Protein AF-A0A917VK49-F1 (afdb_monomer)

Solvent-accessible surface area (backbone atoms only — not comparable to full-atom values): 10995 Å² total; per-residue (Å²): 130,88,65,62,33,38,38,33,37,27,42,69,20,17,52,25,23,80,46,88,74,50,91,69,45,41,81,44,81,40,73,60,96,86,42,82,44,80,44,38,41,41,43,66,53,27,60,52,50,54,48,49,22,64,78,49,57,30,44,64,30,38,56,30,96,56,36,72,52,34,47,75,55,47,22,66,64,23,70,41,70,82,54,58,60,47,68,72,88,64,71,89,66,67,88,75,72,32,52,64,62,52,56,45,49,38,64,68,43,66,45,31,33,35,36,38,41,32,48,78,70,51,73,40,35,55,52,52,46,71,71,35,90,42,40,36,63,72,44,82,42,75,24,58,30,63,68,18,71,46,72,68,58,54,48,53,50,46,54,58,48,41,57,51,52,56,63,72,66,55,77,83,74,80,75,81,79,79,85,76,82,88,79,84,90,81,83,88,87,134

Mean predicted aligned error: 8.17 Å

Secondary structure (DSSP, 8-state):
--PPPEEEE-TBTTTB-SS--STT-EEEEEEETTEEEEEEE-THHHHHHHHHHHHHTPEEEE-STTTTHIIIIIHHHHTPPP--B----S----SSS--HHHHHHHHHSTT--EEEEESS--HHHHHHHHH-TT--SEEEEE--TTT-S-HHHHHHHHHHHHHHHHHHHS--PPP---------------

Foldseek 3Di:
DQDAAEEEDEFFLAQFFPDCPDPQWDWDWAADPNDIDIGTGRLVVLVLVVVLCVLLVYFYEYLYPCFQVCQVGPQVSNVHHRGHGLDQPDQPDDDQPFDSSLVSVLVVCQQHEYEYEDQPGDPSSVVCLVPRPRHHHYHYDHHRSNNHHDPVSSVVSSVVSVVVVVVVPDDPDPDPDDDDDDDDDDDDDD

Sequence (190 aa):
MTERPLVLLDVDGVLNPARRATPRLRRYECVLSGQAYTVLLNALHGAKLTELARDTGAELAWATTWEHHANEHIAPRLGLPDLPVIEVNGDPGSRAGEHFKTRHVAEYVTGRPFVWFDDSLGPCDWQYLKDHPAVGDFLLVEVDPRTGLTDAHLARARDWLSGRRDAGLRPLLPGSGALTAEAGPGPLPS

Radius of gyration: 22.9 Å; Cα contacts (8 Å, |Δi|>4): 309; chains: 1; bounding box: 45×38×95 Å

Nearest PDB structures (foldseek):
  6ylh-assembly1_b  TM=2.927E-01  e=6.817E-03  Saccharomyces cerevisiae
  3puf-assembly6_P  TM=2.929E-01  e=6.191E+00  Homo sapiens

Structure (mmCIF, N/CA/C/O backbone):
data_AF-A0A917VK49-F1
#
_entry.id   AF-A0A917VK49-F1
#
loop_
_atom_site.group_PDB
_atom_site.id
_atom_site.type_symbol
_atom_site.label_atom_id
_atom_site.label_alt_id
_atom_site.label_comp_id
_atom_site.label_asym_id
_atom_site.label_entity_id
_atom_site.label_seq_id
_atom_site.pdbx_PDB_ins_code
_atom_site.Cartn_x
_atom_site.Cartn_y
_atom_site.Cartn_z
_atom_site.occupancy
_atom_site.B_iso_or_equiv
_atom_site.auth_seq_id
_atom_site.auth_comp_id
_atom_site.auth_asym_id
_atom_site.auth_atom_id
_atom_site.pdbx_PDB_model_num
ATOM 1 N N . MET A 1 1 ? -21.492 7.357 10.773 1.00 43.59 1 MET A N 1
ATOM 2 C CA . MET A 1 1 ? -21.153 6.181 9.947 1.00 43.59 1 MET A CA 1
ATOM 3 C C . MET A 1 1 ? -19.677 5.925 10.168 1.00 43.59 1 MET A C 1
ATOM 5 O O . MET A 1 1 ? -18.908 6.845 9.949 1.00 43.59 1 MET A O 1
ATOM 9 N N . THR A 1 2 ? -19.279 4.775 10.706 1.00 55.38 2 THR A N 1
ATOM 10 C CA . THR A 1 2 ? -17.850 4.441 10.809 1.00 55.38 2 THR A CA 1
ATOM 11 C C . THR A 1 2 ? -17.350 4.145 9.402 1.00 55.38 2 THR A C 1
ATOM 13 O O . THR A 1 2 ? -17.822 3.193 8.778 1.00 55.38 2 THR A O 1
ATOM 16 N N . GLU A 1 3 ? -16.484 5.000 8.871 1.00 81.00 3 GLU A N 1
ATOM 17 C CA . GLU A 1 3 ? -15.944 4.839 7.524 1.00 81.00 3 GLU A CA 1
ATOM 18 C C . GLU A 1 3 ? -15.139 3.536 7.396 1.00 81.00 3 GLU A C 1
ATOM 20 O O . GLU A 1 3 ? -14.512 3.076 8.355 1.00 81.00 3 GLU A O 1
ATOM 25 N N . ARG A 1 4 ? -15.208 2.900 6.217 1.00 91.75 4 ARG A N 1
ATOM 26 C CA . ARG A 1 4 ? -14.567 1.600 5.960 1.00 91.75 4 ARG A CA 1
ATOM 27 C C . ARG A 1 4 ? -13.049 1.712 6.152 1.00 91.75 4 ARG A C 1
ATOM 29 O O . ARG A 1 4 ? -12.473 2.705 5.700 1.00 91.75 4 ARG A O 1
ATOM 36 N N . PRO A 1 5 ? -12.383 0.722 6.772 1.00 96.44 5 PRO A N 1
ATOM 37 C CA . PRO A 1 5 ? -10.934 0.760 6.911 1.00 96.44 5 PRO A CA 1
ATOM 38 C C . PRO A 1 5 ? -10.241 0.715 5.543 1.00 96.44 5 PRO A C 1
ATOM 40 O O . PRO A 1 5 ? -10.842 0.323 4.543 1.00 96.44 5 PRO A O 1
ATOM 43 N N . LEU A 1 6 ? -8.978 1.118 5.501 1.00 98.12 6 LEU A N 1
ATOM 44 C CA . LEU A 1 6 ? -8.168 1.173 4.287 1.00 98.12 6 LEU A CA 1
ATOM 45 C C . LEU A 1 6 ? -7.070 0.106 4.291 1.00 98.12 6 LEU A C 1
ATOM 47 O O . LEU A 1 6 ? -6.505 -0.237 5.329 1.00 98.12 6 LEU A O 1
ATOM 51 N N . VAL A 1 7 ? -6.735 -0.377 3.103 1.00 98.75 7 VAL A N 1
ATOM 52 C CA . VAL A 1 7 ? -5.510 -1.122 2.819 1.00 98.75 7 VAL A CA 1
ATOM 53 C C . VAL A 1 7 ? -4.742 -0.338 1.764 1.00 98.75 7 VAL A C 1
ATOM 55 O O . VAL A 1 7 ? -5.150 -0.264 0.605 1.00 98.75 7 VAL A O 1
ATOM 58 N N . LEU A 1 8 ? -3.644 0.266 2.196 1.00 98.81 8 LEU A N 1
ATOM 59 C CA . LEU A 1 8 ? -2.788 1.129 1.400 1.00 98.81 8 LEU A CA 1
ATOM 60 C C . LEU A 1 8 ? -1.651 0.310 0.789 1.00 98.81 8 LEU A C 1
ATOM 62 O O . LEU A 1 8 ? -0.996 -0.476 1.483 1.00 98.81 8 LEU A O 1
ATOM 66 N N . LEU A 1 9 ? -1.444 0.484 -0.513 1.00 98.88 9 LEU A N 1
ATOM 67 C CA . LEU A 1 9 ? -0.554 -0.349 -1.313 1.00 98.88 9 LEU A CA 1
ATOM 68 C C . LEU A 1 9 ? 0.563 0.476 -1.936 1.00 98.88 9 LEU A C 1
ATOM 70 O O . LEU A 1 9 ? 0.294 1.322 -2.793 1.00 98.88 9 LEU A O 1
ATOM 74 N N . ASP A 1 10 ? 1.805 0.169 -1.573 1.00 98.56 10 ASP A N 1
ATOM 75 C CA . ASP A 1 10 ? 2.939 0.535 -2.411 1.00 98.56 10 ASP A CA 1
ATOM 76 C C . ASP A 1 10 ? 3.180 -0.484 -3.539 1.00 98.56 10 ASP A C 1
ATOM 78 O O . ASP A 1 10 ? 2.718 -1.632 -3.495 1.00 98.56 10 ASP A O 1
ATOM 82 N N . VAL A 1 11 ? 3.904 -0.056 -4.572 1.00 98.44 11 VAL A N 1
ATOM 83 C CA . VAL A 1 11 ? 4.289 -0.882 -5.717 1.00 98.44 11 VAL A CA 1
ATOM 84 C C . VAL A 1 11 ? 5.721 -1.365 -5.561 1.00 98.44 11 VAL A C 1
ATOM 86 O O . VAL A 1 11 ? 5.926 -2.572 -5.439 1.00 98.44 11 VAL A O 1
ATOM 89 N N . ASP A 1 12 ? 6.701 -0.466 -5.574 1.00 97.69 12 ASP A N 1
ATOM 90 C CA . ASP A 1 12 ? 8.114 -0.842 -5.529 1.00 97.69 12 ASP A CA 1
ATOM 91 C C . ASP A 1 12 ? 8.485 -1.414 -4.158 1.00 97.69 12 ASP A C 1
ATOM 93 O O . ASP A 1 12 ? 7.961 -1.003 -3.132 1.00 97.69 12 ASP A O 1
ATOM 97 N N . GLY A 1 13 ? 9.274 -2.489 -4.148 1.00 97.50 13 GLY A N 1
ATOM 98 C CA . GLY A 1 13 ? 9.594 -3.236 -2.929 1.00 97.50 13 GLY A CA 1
ATOM 99 C C . GLY A 1 13 ? 8.444 -4.093 -2.379 1.00 97.50 13 GLY A C 1
ATOM 100 O O . GLY A 1 13 ? 8.699 -5.138 -1.785 1.00 97.50 13 GLY A O 1
ATOM 101 N N . VAL A 1 14 ? 7.182 -3.752 -2.658 1.00 98.44 14 VAL A N 1
ATOM 102 C CA . VAL A 1 14 ? 6.000 -4.481 -2.166 1.00 98.44 14 VAL A CA 1
ATOM 103 C C . VAL A 1 14 ? 5.414 -5.418 -3.221 1.00 98.44 14 VAL A C 1
ATOM 105 O O . VAL A 1 14 ? 5.569 -6.640 -3.142 1.00 98.44 14 VAL A O 1
ATOM 108 N N . LEU A 1 15 ? 4.710 -4.879 -4.218 1.00 98.31 15 LEU A N 1
ATOM 109 C CA . LEU A 1 15 ? 4.114 -5.666 -5.304 1.00 98.31 15 LEU A CA 1
ATOM 110 C C . LEU A 1 15 ? 5.137 -5.992 -6.396 1.00 98.31 15 LEU A C 1
ATOM 112 O O . LEU A 1 15 ? 5.031 -7.046 -7.029 1.00 98.31 15 LEU A O 1
ATOM 116 N N . ASN A 1 16 ? 6.116 -5.103 -6.565 1.00 98.25 16 ASN A N 1
ATOM 117 C CA . ASN A 1 16 ? 7.268 -5.175 -7.448 1.00 98.25 16 ASN A CA 1
ATOM 118 C C . ASN A 1 16 ? 8.560 -5.337 -6.618 1.00 98.25 16 ASN A C 1
ATOM 120 O O . ASN A 1 16 ? 9.255 -4.352 -6.361 1.00 98.25 16 ASN A O 1
ATOM 124 N N . PRO A 1 17 ? 8.906 -6.556 -6.161 1.00 97.19 17 PRO A N 1
ATOM 125 C CA . PRO A 1 17 ? 10.148 -6.774 -5.427 1.00 97.19 17 PRO A CA 1
ATOM 126 C C . PRO A 1 17 ? 11.376 -6.483 -6.300 1.00 97.19 17 PRO A C 1
ATOM 128 O O . PRO A 1 17 ? 11.391 -6.757 -7.503 1.00 97.19 17 PRO A O 1
ATOM 131 N N . ALA A 1 18 ? 12.463 -6.043 -5.663 1.00 92.62 18 ALA A N 1
ATOM 132 C CA . ALA A 1 18 ? 13.718 -5.636 -6.301 1.00 92.62 18 ALA A CA 1
ATOM 133 C C . ALA A 1 18 ? 14.391 -6.748 -7.125 1.00 92.62 18 ALA A C 1
ATOM 135 O O . ALA A 1 18 ? 15.248 -6.492 -7.972 1.00 92.62 18 ALA A O 1
ATOM 136 N N . ARG A 1 19 ? 14.032 -8.012 -6.877 1.00 89.81 19 ARG A N 1
ATOM 137 C CA . ARG A 1 19 ? 14.478 -9.142 -7.690 1.00 89.81 19 ARG A CA 1
ATOM 138 C C . ARG A 1 19 ? 13.410 -10.215 -7.803 1.00 89.81 19 ARG A C 1
ATOM 140 O O . ARG A 1 19 ? 12.516 -10.356 -6.974 1.00 89.81 19 ARG A O 1
ATOM 147 N N . ARG A 1 20 ? 13.579 -11.066 -8.810 1.00 88.69 20 ARG A N 1
ATOM 148 C CA . ARG A 1 20 ? 12.764 -12.267 -8.983 1.00 88.69 20 ARG A CA 1
ATOM 149 C C . ARG A 1 20 ? 13.097 -13.282 -7.889 1.00 88.69 20 ARG A C 1
ATOM 151 O O . ARG A 1 20 ? 14.026 -14.067 -8.036 1.00 88.69 20 ARG A O 1
ATOM 158 N N . ALA A 1 21 ? 12.314 -13.278 -6.817 1.00 81.38 21 ALA A N 1
ATOM 159 C CA . ALA A 1 21 ? 12.429 -14.254 -5.735 1.00 81.38 21 ALA A CA 1
ATOM 160 C C . ALA A 1 21 ? 11.720 -15.584 -6.046 1.00 81.38 21 ALA A C 1
ATOM 162 O O . ALA A 1 21 ? 12.058 -16.616 -5.474 1.00 81.38 21 ALA A O 1
ATOM 163 N N . THR A 1 22 ? 10.736 -15.581 -6.955 1.00 87.31 22 THR A N 1
ATOM 164 C CA . THR A 1 22 ? 9.944 -16.775 -7.281 1.00 87.31 22 THR A CA 1
ATOM 165 C C . THR A 1 22 ? 9.643 -16.891 -8.779 1.00 87.31 22 THR A C 1
ATOM 167 O O . THR A 1 22 ? 9.581 -15.877 -9.487 1.00 87.31 22 THR A O 1
ATOM 170 N N . PRO A 1 23 ? 9.352 -18.107 -9.279 1.00 89.06 23 PRO A N 1
ATOM 171 C CA . PRO A 1 23 ? 8.849 -18.300 -10.634 1.00 89.06 23 PRO A CA 1
ATOM 172 C C . PRO A 1 23 ? 7.446 -17.736 -10.858 1.00 89.06 23 PRO A C 1
ATOM 174 O O . PRO A 1 23 ? 7.010 -17.729 -11.999 1.00 89.06 23 PRO A O 1
ATOM 177 N N . ARG A 1 24 ? 6.709 -17.308 -9.821 1.00 92.44 24 ARG A N 1
ATOM 178 C CA . ARG A 1 24 ? 5.348 -16.752 -9.964 1.00 92.44 24 ARG A CA 1
ATOM 179 C C . ARG A 1 24 ? 5.356 -15.295 -10.408 1.00 92.44 24 ARG A C 1
ATOM 181 O O . ARG A 1 24 ? 4.423 -14.861 -11.071 1.00 92.44 24 ARG A O 1
ATOM 188 N N . LEU A 1 25 ? 6.433 -14.572 -10.108 1.00 94.19 25 LEU A N 1
ATOM 189 C CA . LEU A 1 25 ? 6.639 -13.222 -10.618 1.00 94.19 25 LEU A CA 1
ATOM 190 C C . LEU A 1 25 ? 6.730 -13.271 -12.150 1.00 94.19 25 LEU A C 1
ATOM 192 O O . LEU A 1 25 ? 7.340 -14.169 -12.734 1.00 94.19 25 LEU A O 1
ATOM 196 N N . ARG A 1 26 ? 6.110 -12.329 -12.842 1.00 96.38 26 ARG A N 1
ATOM 197 C CA . ARG A 1 26 ? 6.181 -12.160 -14.297 1.00 96.38 26 ARG A CA 1
ATOM 198 C C . ARG A 1 26 ? 6.717 -10.770 -14.582 1.00 96.38 26 ARG A C 1
ATOM 200 O O . ARG A 1 26 ? 6.463 -9.846 -13.821 1.00 96.38 26 ARG A O 1
ATOM 207 N N . ARG A 1 27 ? 7.531 -10.669 -15.631 1.00 96.69 27 ARG A N 1
ATOM 208 C CA . ARG A 1 27 ? 8.108 -9.397 -16.048 1.00 96.69 27 ARG A CA 1
ATOM 209 C C . ARG A 1 27 ? 7.097 -8.682 -16.931 1.00 96.69 27 ARG A C 1
ATOM 211 O O . ARG A 1 27 ? 6.561 -9.318 -17.834 1.00 96.69 27 ARG A O 1
ATOM 218 N N . TYR A 1 28 ? 6.890 -7.398 -16.689 1.00 96.25 28 TYR A N 1
ATOM 219 C CA . TYR A 1 28 ? 6.074 -6.549 -17.539 1.00 96.25 28 TYR A CA 1
ATOM 220 C C . TYR A 1 28 ? 6.782 -5.234 -17.808 1.00 96.25 28 TYR A C 1
ATOM 222 O O . TYR A 1 28 ? 7.467 -4.708 -16.933 1.00 96.25 28 TYR A O 1
ATOM 230 N N . GLU A 1 29 ? 6.576 -4.714 -19.010 1.00 95.88 29 GLU A N 1
ATOM 231 C CA . GLU A 1 29 ? 7.014 -3.378 -19.387 1.00 95.88 29 GLU A CA 1
ATOM 232 C C . GLU A 1 29 ? 5.885 -2.375 -19.136 1.00 95.88 29 GLU A C 1
ATOM 234 O O . GLU A 1 29 ? 4.695 -2.670 -19.336 1.00 95.88 29 GLU A O 1
ATOM 239 N N . CYS A 1 30 ? 6.278 -1.205 -18.653 1.00 94.00 30 CYS A N 1
ATOM 240 C CA . CYS A 1 30 ? 5.433 -0.059 -18.353 1.00 94.00 30 CYS A CA 1
ATOM 241 C C . CYS A 1 30 ? 6.082 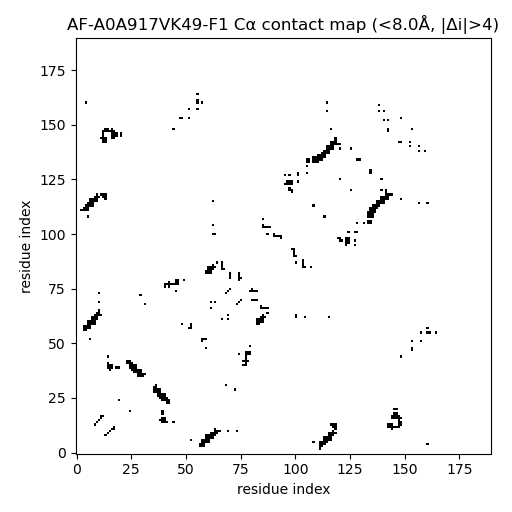1.170 -18.992 1.00 94.00 30 CYS A C 1
ATOM 243 O O . CYS A 1 30 ? 7.308 1.238 -19.057 1.00 94.00 30 CYS A O 1
ATOM 245 N N . VAL A 1 31 ? 5.291 2.125 -19.476 1.00 92.25 31 VAL A N 1
ATOM 246 C CA . VAL A 1 31 ? 5.822 3.333 -20.119 1.00 92.25 31 VAL A CA 1
ATOM 247 C C . VAL A 1 31 ? 5.250 4.541 -19.403 1.00 92.25 31 VAL A C 1
ATOM 249 O O . VAL A 1 31 ? 4.084 4.863 -19.587 1.00 92.25 31 VAL A O 1
ATOM 252 N N . LEU A 1 32 ? 6.077 5.201 -18.597 1.00 89.38 32 LEU A N 1
ATOM 253 C CA . LEU A 1 32 ? 5.685 6.367 -17.811 1.00 89.38 32 LEU A CA 1
ATOM 254 C C . LEU A 1 32 ? 6.372 7.582 -18.419 1.00 89.38 32 LEU A C 1
ATOM 256 O O . LEU A 1 32 ? 7.598 7.612 -18.524 1.00 89.38 32 LEU A O 1
ATOM 260 N N . SER A 1 33 ? 5.590 8.565 -18.864 1.00 86.56 33 SER A N 1
ATOM 261 C CA . SER A 1 33 ? 6.109 9.802 -19.471 1.00 86.56 33 SER A CA 1
ATOM 262 C C . SER A 1 33 ? 7.148 9.559 -20.583 1.00 86.56 33 SER A C 1
ATOM 264 O O . SER A 1 33 ? 8.136 10.279 -20.705 1.00 86.56 33 SER A O 1
ATOM 266 N N . GLY A 1 34 ? 6.940 8.509 -21.389 1.00 88.44 34 GLY A N 1
ATOM 267 C CA . GLY A 1 34 ? 7.828 8.119 -22.492 1.00 88.44 34 GLY A CA 1
ATOM 268 C C . GLY A 1 34 ? 9.061 7.300 -22.091 1.00 88.44 34 GLY A C 1
ATOM 269 O O . GLY A 1 34 ? 9.805 6.876 -22.972 1.00 88.44 34 GLY A O 1
ATOM 270 N N . GLN A 1 35 ? 9.267 7.034 -20.800 1.00 90.31 35 GLN A N 1
ATOM 271 C CA . GLN A 1 35 ? 10.355 6.198 -20.300 1.00 90.31 35 GLN A CA 1
ATOM 272 C C . GLN A 1 35 ? 9.870 4.772 -20.019 1.00 90.31 35 GLN A C 1
ATOM 274 O O . GLN A 1 35 ? 8.810 4.572 -19.425 1.00 90.31 35 GLN A O 1
ATOM 279 N N . ALA A 1 36 ? 10.658 3.777 -20.429 1.00 93.19 36 ALA A N 1
ATOM 280 C CA . ALA A 1 36 ? 10.345 2.370 -20.207 1.00 93.19 36 ALA A CA 1
ATOM 281 C C . ALA A 1 36 ? 10.816 1.902 -18.821 1.00 93.19 36 ALA A C 1
ATOM 283 O O . ALA A 1 36 ? 11.982 2.047 -18.456 1.00 93.19 36 ALA A O 1
ATOM 284 N N . TYR A 1 37 ? 9.910 1.271 -18.082 1.00 94.56 37 TYR A N 1
ATOM 285 C CA . TYR A 1 37 ? 10.140 0.654 -16.781 1.00 94.56 37 TYR A CA 1
ATOM 286 C C . TYR A 1 37 ? 9.817 -0.832 -16.849 1.00 94.56 37 TYR A C 1
ATOM 288 O O . TYR A 1 37 ? 8.941 -1.270 -17.594 1.00 94.56 37 TYR A O 1
ATOM 296 N N . THR A 1 38 ? 10.525 -1.623 -16.049 1.00 95.94 38 THR A N 1
ATOM 297 C CA . THR A 1 38 ? 10.276 -3.058 -15.924 1.00 95.94 38 THR A CA 1
ATOM 298 C C . THR A 1 38 ? 9.843 -3.386 -14.507 1.00 95.94 38 THR A C 1
ATOM 300 O O . THR A 1 38 ? 10.592 -3.139 -13.566 1.00 95.94 38 THR A O 1
ATOM 303 N N . VAL A 1 39 ? 8.683 -4.027 -14.372 1.00 97.44 39 VAL A N 1
ATOM 304 C CA . VAL A 1 39 ? 8.159 -4.512 -13.088 1.00 97.44 39 VAL A CA 1
ATOM 305 C C . VAL A 1 39 ? 8.078 -6.034 -13.053 1.00 97.44 39 VAL A C 1
ATOM 307 O O . VAL A 1 39 ? 7.925 -6.707 -14.077 1.00 97.44 39 VAL A O 1
ATOM 310 N N . LEU A 1 40 ? 8.179 -6.591 -11.852 1.00 97.88 40 LEU A N 1
ATOM 311 C CA . LEU A 1 40 ? 8.017 -8.000 -11.534 1.00 97.88 40 LEU A CA 1
ATOM 312 C C . LEU A 1 40 ? 6.751 -8.171 -10.698 1.00 97.88 40 LEU A C 1
ATOM 314 O O . LEU A 1 40 ? 6.771 -7.920 -9.505 1.00 97.88 40 LEU A O 1
ATOM 318 N N . LEU A 1 41 ? 5.660 -8.647 -11.294 1.00 98.19 41 LEU A N 1
ATOM 319 C CA . LEU A 1 41 ? 4.378 -8.765 -10.592 1.00 98.19 41 LEU A CA 1
ATOM 320 C C . LEU A 1 41 ? 3.928 -10.217 -10.471 1.00 98.19 41 LEU A C 1
ATOM 322 O O . LEU A 1 41 ? 4.126 -11.029 -11.378 1.00 98.19 41 LEU A O 1
ATOM 326 N N . ASN A 1 42 ? 3.290 -10.545 -9.353 1.00 97.19 42 ASN A N 1
ATOM 327 C CA . ASN A 1 42 ? 2.630 -11.826 -9.130 1.00 97.19 42 ASN A CA 1
ATOM 328 C C . ASN A 1 42 ? 1.115 -11.627 -9.234 1.00 97.19 42 ASN A C 1
ATOM 330 O O . ASN A 1 42 ? 0.511 -11.079 -8.317 1.00 97.19 42 ASN A O 1
ATOM 334 N N . ALA A 1 43 ? 0.492 -12.109 -10.313 1.00 95.56 43 ALA A N 1
ATOM 335 C CA . ALA A 1 43 ? -0.945 -11.930 -10.553 1.00 95.56 43 ALA A CA 1
ATOM 336 C C . ALA A 1 43 ? -1.831 -12.478 -9.415 1.00 95.56 43 ALA A C 1
ATOM 338 O O . ALA A 1 43 ? -2.932 -11.986 -9.192 1.00 95.56 43 ALA A O 1
ATOM 339 N N . LEU A 1 44 ? -1.338 -13.447 -8.630 1.00 96.88 44 LEU A N 1
ATOM 340 C CA . LEU A 1 44 ? -2.067 -13.959 -7.466 1.00 96.88 44 LEU A CA 1
ATOM 341 C C . LEU A 1 44 ? -2.222 -12.925 -6.342 1.00 96.88 44 LEU A C 1
ATOM 343 O O . LEU A 1 44 ? -3.085 -13.106 -5.488 1.00 96.88 44 LEU A O 1
ATOM 347 N N . HIS A 1 45 ? -1.401 -11.870 -6.307 1.00 98.31 45 HIS A N 1
ATOM 348 C CA . HIS A 1 45 ? -1.540 -10.817 -5.300 1.00 98.31 45 HIS A CA 1
ATOM 349 C C . HIS A 1 45 ? -2.853 -10.055 -5.459 1.00 98.31 45 HIS A C 1
ATOM 351 O O . HIS A 1 45 ? -3.467 -9.751 -4.445 1.00 98.31 45 HIS A O 1
ATOM 357 N N . GLY A 1 46 ? -3.337 -9.819 -6.685 1.00 98.38 46 GLY A N 1
ATOM 358 C CA . GLY A 1 46 ? -4.609 -9.118 -6.873 1.00 98.38 46 GLY A CA 1
ATOM 359 C C . GLY A 1 46 ? -5.782 -9.879 -6.259 1.00 98.38 46 GLY A C 1
ATOM 360 O O . GLY A 1 46 ? -6.479 -9.335 -5.410 1.00 98.38 46 GLY A O 1
ATOM 361 N N . ALA A 1 47 ? -5.919 -11.175 -6.567 1.00 98.44 47 ALA A N 1
ATOM 362 C CA . ALA A 1 47 ? -6.961 -12.019 -5.974 1.00 98.44 47 ALA A CA 1
ATOM 363 C C . ALA A 1 47 ? -6.900 -12.042 -4.433 1.00 98.44 47 ALA A C 1
ATOM 365 O O . ALA A 1 47 ? -7.930 -11.921 -3.772 1.00 98.44 47 ALA A O 1
ATOM 366 N N . LYS A 1 48 ? -5.694 -12.138 -3.860 1.00 98.62 48 LYS A N 1
ATOM 367 C CA . LYS A 1 48 ? -5.484 -12.135 -2.404 1.00 98.62 48 LYS A CA 1
ATOM 368 C C . LYS A 1 48 ? -5.817 -10.789 -1.751 1.00 98.62 48 LYS A C 1
ATOM 370 O O . LYS A 1 48 ? -6.373 -10.765 -0.657 1.00 98.62 48 LYS A O 1
ATOM 375 N N . LEU A 1 49 ? -5.498 -9.676 -2.410 1.00 98.75 49 LEU A N 1
ATOM 376 C CA . LEU A 1 49 ? -5.833 -8.328 -1.942 1.00 98.75 49 LEU A CA 1
ATOM 377 C C . LEU A 1 49 ? -7.340 -8.068 -2.010 1.00 98.75 49 LEU A C 1
ATOM 379 O O . LEU A 1 49 ? -7.915 -7.555 -1.054 1.00 98.75 49 LEU A O 1
ATOM 383 N N . THR A 1 50 ? -7.997 -8.478 -3.098 1.00 98.62 50 THR A N 1
ATOM 384 C CA . THR A 1 50 ? -9.460 -8.417 -3.222 1.00 98.62 50 THR A CA 1
ATOM 385 C C . THR A 1 50 ? -10.145 -9.261 -2.149 1.00 98.62 50 THR A C 1
ATOM 387 O O . THR A 1 50 ? -11.127 -8.824 -1.553 1.00 98.62 50 THR A O 1
ATOM 390 N N . GLU A 1 51 ? -9.623 -10.456 -1.874 1.00 98.50 51 GLU A N 1
ATOM 391 C CA . GLU A 1 51 ? -10.113 -11.320 -0.802 1.00 98.50 51 GLU A CA 1
ATOM 392 C C . GLU A 1 51 ? -9.932 -10.675 0.581 1.00 98.50 51 GLU A C 1
ATOM 394 O O . GLU A 1 51 ? -10.889 -10.616 1.350 1.00 98.50 51 GLU A O 1
ATOM 399 N N . LEU A 1 52 ? -8.750 -10.123 0.881 1.00 98.56 52 LEU A N 1
ATOM 400 C CA . LEU A 1 52 ? -8.497 -9.377 2.117 1.00 98.56 52 LEU A CA 1
ATOM 401 C C . LEU A 1 52 ? -9.503 -8.232 2.299 1.00 98.56 52 LEU A C 1
ATOM 403 O O . LEU A 1 52 ? -10.135 -8.141 3.352 1.00 98.56 52 LEU A O 1
ATOM 407 N N . ALA A 1 53 ? -9.672 -7.386 1.280 1.00 98.06 53 ALA A N 1
ATOM 408 C CA . ALA A 1 53 ? -10.597 -6.255 1.302 1.00 98.06 53 ALA A CA 1
ATOM 409 C C . ALA A 1 53 ? -12.044 -6.704 1.550 1.00 98.06 53 ALA A C 1
ATOM 411 O O . ALA A 1 53 ? -12.708 -6.202 2.456 1.00 98.06 53 ALA A O 1
ATOM 412 N N . ARG A 1 54 ? -12.516 -7.712 0.807 1.00 97.25 54 ARG A N 1
ATOM 413 C CA . ARG A 1 54 ? -13.868 -8.264 0.954 1.00 97.25 54 ARG A CA 1
ATOM 414 C C . ARG A 1 54 ? -14.114 -8.814 2.357 1.00 97.25 54 ARG A C 1
ATOM 416 O O . ARG A 1 54 ? -15.126 -8.488 2.972 1.00 97.25 54 ARG A O 1
ATOM 423 N N . ASP A 1 55 ? -13.199 -9.632 2.866 1.00 96.38 55 ASP A N 1
ATOM 424 C CA . ASP A 1 55 ? -13.397 -10.345 4.130 1.00 96.38 55 ASP A CA 1
ATOM 425 C C . ASP A 1 55 ? -13.298 -9.408 5.345 1.00 96.38 55 ASP A C 1
ATOM 427 O O . ASP A 1 55 ? -13.884 -9.672 6.397 1.00 96.38 55 ASP A O 1
ATOM 431 N N . THR A 1 56 ? -12.594 -8.284 5.201 1.00 96.00 56 THR A N 1
ATOM 432 C CA . THR A 1 56 ? -12.418 -7.280 6.261 1.00 96.00 56 THR A CA 1
ATOM 433 C C . THR A 1 56 ? -13.279 -6.032 6.072 1.00 96.00 56 THR A C 1
ATOM 435 O O . THR A 1 56 ? -13.268 -5.142 6.920 1.00 96.00 56 THR A O 1
ATOM 438 N N . GLY A 1 57 ? -14.054 -5.953 4.987 1.00 96.19 57 GLY A N 1
ATOM 439 C CA . GLY A 1 57 ? -14.824 -4.758 4.635 1.00 96.19 57 GLY A CA 1
ATOM 440 C C . GLY A 1 57 ? -13.957 -3.522 4.371 1.00 96.19 57 GLY A C 1
ATOM 441 O O . GLY A 1 57 ? -14.478 -2.407 4.430 1.00 96.19 57 GLY A O 1
ATOM 442 N N . ALA A 1 58 ? -12.658 -3.710 4.127 1.00 97.38 58 ALA A N 1
ATOM 443 C CA . ALA A 1 58 ? -11.726 -2.638 3.826 1.00 97.38 58 ALA A CA 1
ATOM 444 C C . ALA A 1 58 ? -11.816 -2.212 2.356 1.00 97.38 58 ALA A C 1
ATOM 446 O O . ALA A 1 58 ? -12.254 -2.965 1.486 1.00 97.38 58 ALA A O 1
ATOM 447 N N . GLU A 1 59 ? -11.363 -0.999 2.077 1.00 97.88 59 GLU A N 1
ATOM 448 C CA . GLU A 1 59 ? -11.145 -0.489 0.727 1.00 97.88 59 GLU A CA 1
ATOM 449 C C . GLU A 1 59 ? -9.648 -0.511 0.403 1.00 97.88 59 GLU A C 1
ATOM 451 O O . GLU A 1 59 ? -8.824 -0.180 1.254 1.00 97.88 59 GLU A O 1
ATOM 456 N N . LEU A 1 60 ? -9.290 -0.892 -0.824 1.00 98.75 60 LEU A N 1
ATOM 457 C CA . LEU A 1 60 ? -7.912 -0.790 -1.305 1.00 98.75 60 LEU A CA 1
ATOM 4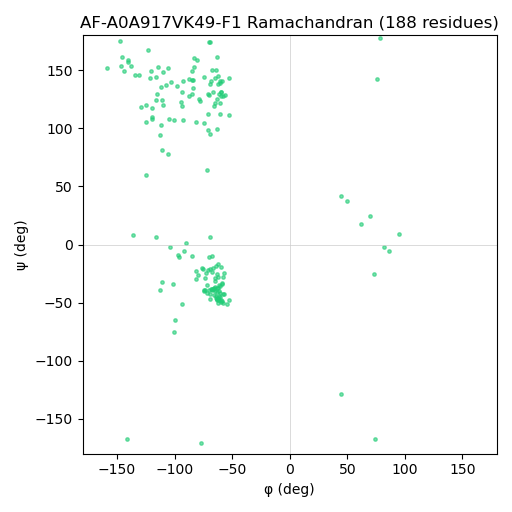58 C C . LEU A 1 60 ? -7.658 0.625 -1.844 1.00 98.75 60 LEU A C 1
ATOM 460 O O . LEU A 1 60 ? -8.530 1.176 -2.514 1.00 98.75 60 LEU A O 1
ATOM 464 N N . ALA A 1 61 ? -6.468 1.175 -1.611 1.00 98.75 61 ALA A N 1
ATOM 465 C CA . ALA A 1 61 ? -6.013 2.423 -2.223 1.00 98.75 61 ALA A CA 1
ATOM 466 C C . ALA A 1 61 ? -4.507 2.373 -2.527 1.00 98.75 61 ALA A C 1
ATOM 468 O O . ALA A 1 61 ? -3.736 1.715 -1.823 1.00 98.75 61 ALA A O 1
ATOM 469 N N . TRP A 1 62 ? -4.086 3.078 -3.573 1.00 98.75 62 TRP A N 1
ATOM 470 C CA . TRP A 1 62 ? -2.683 3.223 -3.946 1.00 98.75 62 TRP A CA 1
ATOM 471 C C . TRP A 1 62 ? -1.990 4.267 -3.067 1.00 98.75 62 TRP A C 1
ATOM 473 O O . TRP A 1 62 ? -2.427 5.412 -3.002 1.00 98.75 62 TRP A O 1
ATOM 483 N N . ALA A 1 63 ? -0.888 3.874 -2.429 1.00 98.19 63 ALA A N 1
ATOM 484 C CA . ALA A 1 63 ? 0.008 4.723 -1.641 1.00 98.19 63 ALA A CA 1
ATOM 485 C C . ALA A 1 63 ? 1.440 4.592 -2.184 1.00 98.19 63 ALA A C 1
ATOM 487 O O . ALA A 1 63 ? 2.367 4.126 -1.514 1.00 98.19 63 ALA A O 1
ATOM 488 N N . THR A 1 64 ? 1.597 4.954 -3.455 1.00 97.19 64 THR A N 1
ATOM 489 C CA . THR A 1 64 ? 2.788 4.671 -4.256 1.00 97.19 64 THR A CA 1
A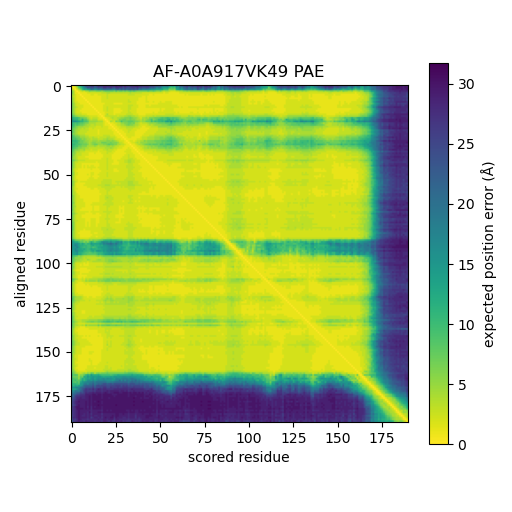TOM 490 C C . THR A 1 64 ? 3.191 5.870 -5.102 1.00 97.19 64 THR A C 1
ATOM 492 O O . THR A 1 64 ? 2.347 6.662 -5.511 1.00 97.19 64 THR A O 1
ATOM 495 N N . THR A 1 65 ? 4.477 5.964 -5.426 1.00 94.81 65 THR A N 1
ATOM 496 C CA . THR A 1 65 ? 5.029 6.975 -6.343 1.00 94.81 65 THR A CA 1
ATOM 497 C C . THR A 1 65 ? 4.623 6.769 -7.799 1.00 94.81 65 THR A C 1
ATOM 499 O O . THR A 1 65 ? 4.834 7.654 -8.622 1.00 94.81 65 THR A O 1
ATOM 502 N N . TRP A 1 66 ? 4.030 5.619 -8.132 1.00 96.00 66 TRP A N 1
ATOM 503 C CA . TRP A 1 66 ? 3.398 5.408 -9.433 1.00 96.00 66 TRP A CA 1
ATOM 504 C C . TRP A 1 66 ? 2.123 6.244 -9.598 1.00 96.00 66 TRP A C 1
ATOM 506 O O . TRP A 1 66 ? 1.703 6.473 -10.727 1.00 96.00 66 TRP A O 1
ATOM 516 N N . GLU A 1 67 ? 1.501 6.686 -8.500 1.00 95.56 67 GLU A N 1
ATOM 517 C CA . GLU A 1 67 ? 0.241 7.434 -8.500 1.00 95.56 67 GLU A CA 1
ATOM 518 C C . GLU A 1 67 ? -0.804 6.818 -9.454 1.00 95.56 67 GLU A C 1
ATOM 520 O O . GLU A 1 67 ? -1.055 5.610 -9.423 1.00 95.56 67 GLU A O 1
ATOM 525 N N . HIS A 1 68 ? -1.399 7.623 -10.337 1.00 96.19 68 HIS A N 1
ATOM 526 C CA . HIS A 1 68 ? -2.403 7.183 -11.307 1.00 96.19 68 HIS A CA 1
ATOM 527 C C . HIS A 1 68 ? -1.866 6.160 -12.317 1.00 96.19 68 HIS A C 1
ATOM 529 O O . HIS A 1 68 ? -2.621 5.295 -12.768 1.00 96.19 68 HIS A O 1
ATOM 535 N N . HIS A 1 69 ? -0.556 6.142 -12.589 1.00 96.81 69 HIS A N 1
ATOM 536 C CA . HIS A 1 69 ? 0.052 5.109 -13.433 1.00 96.81 69 HIS A CA 1
ATOM 537 C C . HIS A 1 69 ? -0.052 3.706 -12.816 1.00 96.81 69 HIS A C 1
ATOM 539 O O . HIS A 1 69 ? 0.055 2.710 -13.537 1.00 96.81 69 HIS A O 1
ATOM 545 N N . ALA A 1 70 ? -0.306 3.582 -11.507 1.00 97.94 70 ALA A N 1
ATOM 546 C CA . ALA A 1 70 ? -0.596 2.291 -10.891 1.00 97.94 70 ALA A CA 1
ATOM 547 C C . ALA A 1 70 ? -1.884 1.664 -11.454 1.00 97.94 70 ALA A C 1
ATOM 549 O O . ALA A 1 70 ? -1.909 0.456 -11.703 1.00 97.94 70 ALA A O 1
ATOM 550 N N . ASN A 1 71 ? -2.918 2.461 -11.740 1.00 98.25 71 ASN A N 1
ATOM 551 C CA . ASN A 1 71 ? -4.143 1.975 -12.387 1.00 98.25 71 ASN A CA 1
ATOM 552 C C . ASN A 1 71 ? -3.917 1.633 -13.867 1.00 98.25 71 ASN A C 1
ATOM 554 O O . ASN A 1 71 ? -4.446 0.645 -14.364 1.00 98.25 71 ASN A O 1
ATOM 558 N N . GLU A 1 72 ? -3.059 2.373 -14.567 1.00 96.88 72 GLU A N 1
ATOM 559 C CA . GLU A 1 72 ? -2.763 2.116 -15.985 1.00 96.88 72 GLU A CA 1
ATOM 560 C C . GLU A 1 72 ? -1.888 0.870 -16.188 1.00 96.88 72 GLU A C 1
ATOM 562 O O . GLU A 1 72 ? -2.053 0.090 -17.137 1.00 96.88 72 GLU A O 1
ATOM 567 N N . HIS A 1 73 ? -0.918 0.673 -15.296 1.00 97.50 73 HIS A N 1
ATOM 568 C CA . HIS A 1 73 ? 0.129 -0.316 -15.487 1.00 97.50 73 HIS A CA 1
ATOM 569 C C . HIS A 1 73 ? 0.066 -1.475 -14.503 1.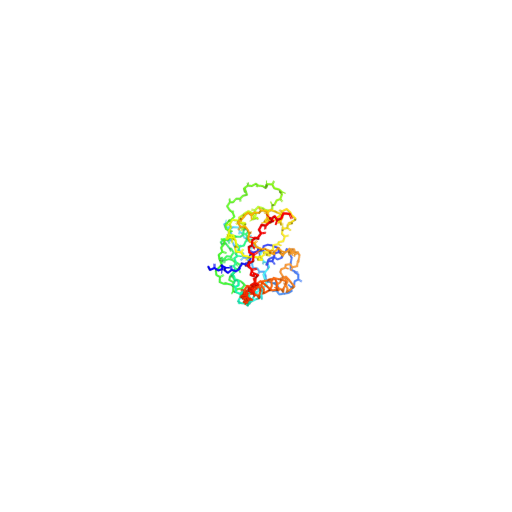00 97.50 73 HIS A C 1
ATOM 571 O O . HIS A 1 73 ? 0.280 -2.608 -14.922 1.00 97.50 73 HIS A O 1
ATOM 577 N N . ILE A 1 74 ? -0.248 -1.261 -13.232 1.00 98.38 74 ILE A N 1
ATOM 578 C CA . ILE A 1 74 ? -0.127 -2.307 -12.210 1.00 98.38 74 ILE A CA 1
ATOM 579 C C . ILE A 1 74 ? -1.451 -3.053 -12.031 1.00 98.38 74 ILE A C 1
ATOM 581 O O . ILE A 1 74 ? -1.473 -4.283 -12.150 1.00 98.38 74 ILE A O 1
ATOM 585 N N . ALA A 1 75 ? -2.558 -2.332 -11.830 1.00 98.38 75 ALA A N 1
ATOM 586 C CA . ALA A 1 75 ? -3.872 -2.912 -11.549 1.00 98.38 75 ALA A CA 1
ATOM 587 C C . ALA A 1 75 ? -4.310 -3.975 -12.582 1.00 98.38 75 ALA A C 1
ATOM 589 O O . ALA A 1 75 ? -4.604 -5.103 -12.167 1.00 98.38 75 ALA A O 1
ATOM 590 N N . PRO A 1 76 ? -4.221 -3.743 -13.912 1.00 97.94 76 PRO A N 1
ATOM 591 C CA . PRO A 1 76 ? -4.677 -4.713 -14.909 1.00 97.94 76 PRO A CA 1
ATOM 592 C C . PRO A 1 76 ? -3.860 -6.010 -14.898 1.00 97.94 76 PRO A C 1
ATOM 594 O O . PRO A 1 76 ? -4.386 -7.089 -15.162 1.00 97.94 76 PRO A O 1
ATOM 597 N N . ARG A 1 77 ? -2.568 -5.931 -14.551 1.00 97.88 77 ARG A N 1
ATOM 598 C CA . ARG A 1 77 ? -1.655 -7.090 -14.486 1.00 97.88 77 ARG A CA 1
ATOM 599 C C . ARG A 1 77 ? -1.888 -7.937 -13.234 1.00 97.88 77 ARG A C 1
ATOM 601 O O . ARG A 1 77 ? -1.495 -9.104 -13.196 1.00 97.88 77 ARG A O 1
ATOM 608 N N . LEU A 1 78 ? -2.517 -7.348 -12.219 1.00 98.19 78 LEU A N 1
ATOM 609 C CA . LEU A 1 78 ? -2.954 -8.023 -11.002 1.00 98.19 78 LEU A CA 1
ATOM 610 C C . LEU A 1 78 ? -4.431 -8.442 -11.060 1.00 98.19 78 LEU A C 1
ATOM 612 O O . LEU A 1 78 ? -4.866 -9.205 -10.204 1.00 98.19 78 LEU A O 1
ATOM 616 N N . GLY A 1 79 ? -5.196 -7.984 -12.055 1.00 97.94 79 GLY A N 1
ATOM 617 C CA . GLY A 1 79 ? -6.647 -8.181 -12.105 1.00 97.94 79 GLY A CA 1
ATOM 618 C C . GLY A 1 79 ? -7.402 -7.365 -11.049 1.00 97.94 79 GLY A C 1
ATOM 619 O O . GLY A 1 79 ? -8.486 -7.765 -10.633 1.00 97.94 79 GLY A O 1
ATOM 620 N N . LEU A 1 80 ? -6.815 -6.258 -10.587 1.00 98.31 80 LEU A N 1
ATOM 621 C CA . LEU A 1 80 ? -7.469 -5.295 -9.703 1.00 98.31 80 LEU A CA 1
ATOM 622 C C . LEU A 1 80 ? -8.283 -4.291 -10.539 1.00 98.31 80 LEU A C 1
ATOM 624 O O . LEU A 1 80 ? -7.886 -3.998 -11.670 1.00 98.31 80 LEU A O 1
ATOM 628 N N . PRO A 1 81 ? -9.399 -3.761 -10.006 1.00 97.69 81 PRO A N 1
ATOM 629 C CA . PRO A 1 81 ? -10.057 -2.604 -10.602 1.00 97.69 81 PRO A CA 1
ATOM 630 C C . PRO A 1 81 ? -9.200 -1.346 -10.406 1.00 97.69 81 PRO A C 1
ATOM 632 O O . PRO A 1 81 ? -8.218 -1.371 -9.658 1.00 97.69 81 PRO A O 1
ATOM 635 N N . ASP A 1 82 ? -9.622 -0.237 -11.010 1.00 98.31 82 ASP A N 1
ATOM 636 C CA . ASP A 1 82 ? -9.071 1.072 -10.670 1.00 98.31 82 ASP A CA 1
ATOM 637 C C . ASP A 1 82 ? -9.309 1.357 -9.183 1.00 98.31 82 ASP A C 1
ATOM 639 O O . ASP A 1 82 ? -10.431 1.237 -8.677 1.00 98.31 82 ASP A O 1
ATOM 643 N N . LEU A 1 83 ? -8.236 1.704 -8.476 1.00 98.62 83 LEU A N 1
ATOM 644 C CA . LEU A 1 83 ? -8.270 2.033 -7.056 1.00 98.62 83 LEU A CA 1
ATOM 645 C C . LEU A 1 83 ? -8.119 3.545 -6.855 1.00 98.62 83 LEU A C 1
ATOM 647 O O . LEU A 1 83 ? -7.446 4.201 -7.658 1.00 98.62 83 LEU A O 1
ATOM 651 N N . PRO A 1 84 ? -8.674 4.101 -5.763 1.00 98.31 84 PRO A N 1
ATOM 652 C CA . PRO A 1 84 ? -8.325 5.439 -5.305 1.00 98.31 84 PRO A CA 1
ATOM 653 C C . PRO A 1 84 ? -6.809 5.608 -5.150 1.00 98.31 84 PRO A C 1
ATOM 655 O O . PRO A 1 84 ? -6.119 4.682 -4.716 1.00 98.31 84 PRO A O 1
ATOM 658 N N . VAL A 1 85 ? -6.307 6.796 -5.482 1.00 98.38 85 VAL A N 1
ATOM 659 C CA . VAL A 1 85 ? -4.881 7.141 -5.447 1.00 98.38 85 VAL A CA 1
ATOM 660 C C . VAL A 1 85 ? -4.649 8.217 -4.397 1.00 98.38 85 VAL A C 1
ATOM 662 O O . VAL A 1 85 ? -5.333 9.239 -4.392 1.00 98.38 85 VAL A O 1
ATOM 665 N N . ILE A 1 86 ? -3.675 7.987 -3.519 1.00 97.50 86 ILE A N 1
ATOM 666 C CA . ILE A 1 86 ? -3.115 9.028 -2.660 1.00 97.50 86 ILE A CA 1
ATOM 667 C C . ILE A 1 86 ? -2.097 9.795 -3.500 1.00 97.50 86 ILE A C 1
ATOM 669 O O . ILE A 1 86 ? -1.025 9.271 -3.799 1.00 97.50 86 ILE A O 1
ATOM 673 N N . GLU A 1 87 ? -2.457 11.006 -3.916 1.00 94.62 87 GLU A N 1
ATOM 674 C CA . GLU A 1 87 ? -1.580 11.870 -4.708 1.00 94.62 87 GLU A CA 1
ATOM 675 C C . GLU A 1 87 ? -0.437 12.398 -3.845 1.00 94.62 87 GLU A C 1
ATOM 677 O O . GLU A 1 87 ? -0.654 12.930 -2.753 1.00 94.62 87 GLU A O 1
ATOM 682 N N . VAL A 1 88 ? 0.792 12.258 -4.335 1.00 85.06 88 VAL A N 1
ATOM 683 C CA . VAL A 1 88 ? 1.998 12.630 -3.607 1.00 85.06 88 VAL A CA 1
ATOM 684 C C . VAL A 1 88 ? 2.519 13.922 -4.224 1.00 85.06 88 VAL A C 1
ATOM 686 O O . VAL A 1 88 ? 3.459 13.940 -5.014 1.00 85.06 88 VAL A O 1
ATOM 689 N N . ASN A 1 89 ? 1.870 15.032 -3.860 1.00 76.69 89 ASN A N 1
ATOM 690 C CA . ASN A 1 89 ? 2.089 16.367 -4.430 1.00 76.69 89 ASN A CA 1
ATOM 691 C C . ASN A 1 89 ? 3.428 16.999 -3.993 1.00 76.69 89 ASN A C 1
ATOM 693 O O . ASN A 1 89 ? 3.470 18.023 -3.309 1.00 76.69 89 ASN A O 1
ATOM 697 N N . GLY A 1 90 ? 4.539 16.381 -4.393 1.00 72.12 90 GLY A N 1
ATOM 698 C CA . GLY A 1 90 ? 5.894 16.763 -4.013 1.00 72.12 90 GLY A CA 1
ATOM 699 C C . GLY A 1 90 ? 6.298 16.300 -2.611 1.00 72.12 90 GLY A C 1
ATOM 700 O O . GLY A 1 90 ? 5.530 15.685 -1.867 1.00 72.12 90 GLY A O 1
ATOM 701 N N . ASP A 1 91 ? 7.547 16.599 -2.257 1.00 75.69 91 ASP A N 1
ATOM 702 C CA . ASP A 1 91 ? 8.075 16.392 -0.912 1.00 75.69 91 ASP A CA 1
ATOM 703 C C . ASP A 1 91 ? 7.890 17.688 -0.104 1.00 75.69 91 ASP A C 1
ATOM 705 O O . ASP A 1 91 ? 8.605 18.665 -0.348 1.00 75.69 91 ASP A O 1
ATOM 709 N N . PRO A 1 92 ? 6.950 17.741 0.860 1.00 72.19 92 PRO A N 1
ATOM 710 C CA . PRO A 1 92 ? 6.767 18.908 1.723 1.00 72.19 92 PRO A CA 1
ATOM 711 C C . PRO A 1 92 ? 7.938 19.113 2.709 1.00 72.19 92 PRO A C 1
ATOM 713 O O . PRO A 1 92 ? 7.839 19.954 3.608 1.00 72.19 92 PRO A O 1
ATOM 716 N N . GLY A 1 93 ? 9.016 18.329 2.582 1.00 73.62 93 GLY A N 1
ATOM 717 C CA . GLY A 1 93 ? 10.184 18.298 3.447 1.00 73.62 93 GLY A CA 1
ATOM 718 C C . GLY A 1 93 ? 9.874 17.578 4.751 1.00 73.62 93 GLY A C 1
ATOM 719 O O . GLY A 1 93 ? 8.794 17.735 5.309 1.00 73.62 93 GLY A O 1
ATOM 720 N N . SER A 1 94 ? 10.818 16.811 5.282 1.00 80.56 94 SER A N 1
ATOM 721 C CA . SER A 1 94 ? 10.619 16.038 6.514 1.00 80.56 94 SER A CA 1
ATOM 722 C C . SER A 1 94 ? 10.622 16.915 7.783 1.00 80.56 94 SER A C 1
ATOM 724 O O . SER A 1 94 ? 11.345 17.908 7.851 1.00 80.56 94 SER A O 1
ATOM 726 N N . ARG A 1 95 ? 9.799 16.583 8.793 1.00 76.00 95 ARG A N 1
ATOM 727 C CA . ARG A 1 95 ? 9.716 17.315 10.085 1.00 76.00 95 ARG A CA 1
ATOM 728 C C . ARG A 1 95 ? 10.484 16.572 11.167 1.00 76.00 95 ARG A C 1
ATOM 730 O O . ARG A 1 95 ? 11.051 17.208 12.050 1.00 76.00 95 ARG A O 1
ATOM 737 N N . ALA A 1 96 ? 10.481 15.246 11.093 1.00 79.19 96 ALA A N 1
ATOM 738 C CA . ALA A 1 96 ? 11.059 14.350 12.082 1.00 79.19 96 ALA A CA 1
ATOM 739 C C . ALA A 1 96 ? 11.873 13.205 11.452 1.00 79.19 96 ALA A C 1
ATOM 741 O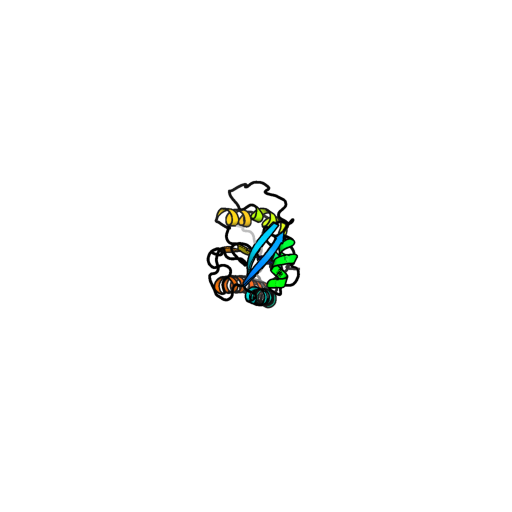 O . ALA A 1 96 ? 12.303 12.310 12.169 1.00 79.19 96 ALA A O 1
ATOM 742 N N . GLY A 1 97 ? 12.105 13.226 10.137 1.00 87.38 97 GLY A N 1
ATOM 743 C CA . GLY A 1 97 ? 12.773 12.147 9.403 1.00 87.38 97 GLY A CA 1
ATOM 744 C C . GLY A 1 97 ? 11.809 11.148 8.756 1.00 87.38 97 GLY A C 1
ATOM 745 O O . GLY A 1 97 ? 12.260 10.112 8.282 1.00 87.38 97 GLY A O 1
ATOM 746 N N . GLU A 1 98 ? 10.502 11.427 8.745 1.00 93.00 98 GLU A N 1
ATOM 747 C CA . GLU A 1 98 ? 9.493 10.596 8.085 1.00 93.00 98 GLU A CA 1
ATOM 748 C C . GLU A 1 98 ? 9.634 10.597 6.555 1.00 93.00 98 GLU A C 1
ATOM 750 O O . GLU A 1 98 ? 10.063 11.593 5.958 1.00 93.00 98 GLU A O 1
ATOM 755 N N . HIS A 1 99 ? 9.232 9.486 5.937 1.00 91.75 99 HIS A N 1
ATOM 756 C CA . HIS A 1 99 ? 9.130 9.295 4.499 1.00 91.75 99 HIS A CA 1
ATOM 757 C C . HIS A 1 99 ? 8.132 10.291 3.895 1.00 91.75 99 HIS A C 1
ATOM 759 O O . HIS A 1 99 ? 7.064 10.551 4.451 1.00 91.75 99 HIS A O 1
ATOM 765 N N . PHE A 1 100 ? 8.439 10.833 2.716 1.00 91.44 100 PHE A N 1
ATOM 766 C CA . PHE A 1 100 ? 7.640 11.905 2.110 1.00 91.44 100 PHE A CA 1
ATOM 767 C C . PHE A 1 100 ? 6.170 11.508 1.867 1.00 91.44 100 PHE A C 1
ATOM 769 O O . PHE A 1 100 ? 5.279 12.334 2.051 1.00 91.44 100 PHE A O 1
ATOM 776 N N . LYS A 1 101 ? 5.891 10.231 1.547 1.00 94.94 101 LYS A N 1
ATOM 777 C CA . LYS A 1 101 ? 4.516 9.692 1.419 1.00 94.94 101 LYS A CA 1
ATOM 778 C C . LYS A 1 101 ? 3.712 9.745 2.726 1.00 94.94 101 LYS A C 1
ATOM 780 O O . LYS A 1 101 ? 2.490 9.844 2.676 1.00 94.94 101 LYS A O 1
ATOM 785 N N . THR A 1 102 ? 4.366 9.691 3.887 1.00 95.31 102 THR A N 1
ATOM 786 C CA . THR A 1 102 ? 3.708 9.523 5.194 1.00 95.31 102 THR A CA 1
ATOM 787 C C . THR A 1 102 ? 2.760 10.669 5.525 1.00 95.31 102 THR A C 1
ATOM 789 O O . THR A 1 102 ? 1.691 10.441 6.087 1.00 95.31 102 THR A O 1
ATOM 792 N N . ARG A 1 103 ? 3.092 11.896 5.114 1.00 92.56 103 ARG A N 1
ATOM 793 C CA . ARG A 1 103 ? 2.206 13.052 5.309 1.00 92.56 103 ARG A CA 1
ATOM 794 C C . ARG A 1 103 ? 0.954 12.988 4.454 1.00 92.56 103 ARG A C 1
ATOM 796 O O . ARG A 1 103 ? -0.143 13.166 4.967 1.00 92.56 103 ARG A O 1
ATOM 803 N N . HIS A 1 104 ? 1.124 12.669 3.175 1.00 94.44 104 HIS A N 1
ATOM 804 C CA . HIS A 1 104 ? 0.012 12.531 2.235 1.00 94.44 104 HIS A CA 1
ATOM 805 C C . HIS A 1 104 ? -0.929 11.401 2.669 1.00 94.44 104 HIS A C 1
ATOM 807 O O . HIS A 1 104 ? -2.146 11.552 2.626 1.00 94.44 104 HIS A O 1
ATOM 813 N N . VAL A 1 105 ? -0.377 10.303 3.201 1.00 96.06 105 VAL A N 1
ATOM 814 C CA . VAL A 1 105 ? -1.171 9.244 3.840 1.00 96.06 105 VAL A CA 1
ATOM 815 C C . VAL A 1 105 ? -1.931 9.773 5.058 1.00 96.06 105 VAL A C 1
ATOM 817 O O . VAL A 1 105 ? -3.133 9.537 5.161 1.00 96.06 105 VAL A O 1
ATOM 820 N N . ALA A 1 106 ? -1.274 10.507 5.960 1.00 94.75 106 ALA A N 1
ATOM 821 C CA . ALA A 1 106 ? -1.905 11.049 7.164 1.00 94.75 106 ALA A CA 1
ATOM 822 C C . ALA A 1 106 ? -3.072 12.007 6.862 1.00 94.75 106 ALA A C 1
ATOM 824 O O . ALA A 1 106 ? -4.067 12.019 7.588 1.00 94.75 106 ALA A O 1
ATOM 825 N N . GLU A 1 107 ? -2.956 12.790 5.789 1.00 92.81 107 GLU A N 1
ATOM 826 C CA . GLU A 1 107 ? -4.002 13.694 5.308 1.00 92.81 107 GLU A CA 1
ATOM 827 C C . GLU A 1 107 ? -5.144 12.935 4.620 1.00 92.81 107 GLU A C 1
ATOM 829 O O . GLU A 1 107 ? -6.312 13.250 4.844 1.00 92.81 107 GLU A O 1
ATOM 834 N N . TYR A 1 108 ? -4.825 11.903 3.835 1.00 95.44 108 TYR A N 1
ATOM 835 C CA . TYR A 1 108 ? -5.807 11.125 3.079 1.00 95.44 108 TYR A CA 1
ATOM 836 C C . TYR A 1 108 ? -6.709 10.257 3.963 1.00 95.44 108 TYR A C 1
ATOM 838 O O . TYR A 1 108 ? -7.900 10.115 3.686 1.00 95.44 108 TYR A O 1
ATOM 846 N N . VAL A 1 109 ? -6.157 9.642 5.015 1.00 95.38 109 VAL A N 1
ATOM 847 C CA . VAL A 1 109 ? -6.890 8.632 5.799 1.00 95.38 109 VAL A CA 1
ATOM 848 C C . VAL A 1 109 ? -8.009 9.217 6.656 1.00 95.38 109 VAL A C 1
ATOM 850 O O . VAL A 1 109 ? -8.898 8.461 7.019 1.00 95.38 109 VAL A O 1
ATOM 853 N N . THR A 1 110 ? -7.981 10.513 6.995 1.00 91.88 110 THR A N 1
ATOM 854 C CA . THR A 1 110 ? -9.096 11.251 7.638 1.00 91.88 110 THR A CA 1
ATOM 855 C C . THR A 1 110 ? -9.802 10.522 8.800 1.00 91.88 110 THR A C 1
ATOM 857 O O . THR A 1 110 ? -11.021 10.562 8.957 1.00 91.88 110 THR A O 1
ATOM 860 N N . GLY A 1 111 ? -9.033 9.858 9.665 1.00 92.31 111 GLY A N 1
ATOM 861 C CA . GLY A 1 111 ? -9.522 9.120 10.837 1.00 92.31 111 GLY A CA 1
ATOM 862 C C . GLY A 1 111 ? -9.948 7.677 10.550 1.00 92.31 111 GLY A C 1
ATOM 863 O O . GLY A 1 111 ? -10.232 6.918 11.482 1.00 92.31 111 GLY A O 1
ATOM 864 N N . ARG A 1 112 ? -9.956 7.260 9.282 1.00 94.75 112 ARG A N 1
ATOM 865 C CA . ARG A 1 112 ? -10.212 5.879 8.868 1.00 94.75 112 ARG A CA 1
ATOM 866 C C . ARG A 1 112 ? -9.073 4.982 9.348 1.00 94.75 112 ARG A C 1
ATOM 868 O O . ARG A 1 112 ? -7.907 5.294 9.101 1.00 94.75 112 ARG A O 1
ATOM 875 N N . PRO A 1 113 ? -9.374 3.839 9.987 1.00 96.25 113 PRO A N 1
ATOM 876 C CA . PRO A 1 113 ? -8.333 2.891 10.341 1.00 96.25 113 PRO A CA 1
ATOM 877 C C . PRO A 1 113 ? -7.682 2.311 9.091 1.00 96.25 113 PRO A C 1
ATOM 879 O O . PRO A 1 113 ? -8.390 2.039 8.120 1.00 96.25 113 PRO A O 1
ATOM 882 N N . PHE A 1 114 ? -6.376 2.057 9.106 1.00 98.12 114 PHE A N 1
ATOM 883 C CA . PHE A 1 114 ? -5.707 1.561 7.903 1.00 98.12 114 PHE A CA 1
ATOM 884 C C . PHE A 1 114 ? -4.553 0.596 8.159 1.00 98.12 114 PHE A C 1
ATOM 886 O O . PHE A 1 114 ? -3.882 0.634 9.187 1.00 98.12 114 PHE A O 1
ATOM 893 N N . VAL A 1 115 ? -4.309 -0.264 7.174 1.00 98.69 115 VAL A N 1
ATOM 894 C CA . VAL A 1 115 ? -3.072 -1.033 7.033 1.00 98.69 115 VAL A CA 1
ATOM 895 C C . VAL A 1 115 ? -2.287 -0.452 5.869 1.00 98.69 115 VAL A C 1
ATOM 897 O O . VAL A 1 115 ? -2.878 -0.193 4.825 1.00 98.69 115 VAL A O 1
ATOM 900 N N . TRP A 1 116 ? -0.975 -0.288 6.010 1.00 98.75 116 TRP A N 1
ATOM 901 C CA . TRP A 1 116 ? -0.110 0.161 4.919 1.00 98.75 116 TRP A CA 1
ATOM 902 C C . TRP A 1 116 ? 1.030 -0.825 4.685 1.00 98.75 116 TRP A C 1
ATOM 904 O O . TRP A 1 116 ? 1.815 -1.093 5.594 1.00 98.75 116 TRP A O 1
ATOM 914 N N . PHE A 1 117 ? 1.085 -1.382 3.473 1.00 98.88 117 PHE A N 1
ATOM 915 C CA . PHE A 1 117 ? 2.202 -2.191 2.994 1.00 98.88 117 PHE A CA 1
ATOM 916 C C . PHE A 1 117 ? 3.188 -1.315 2.229 1.00 98.88 117 PHE A C 1
ATOM 918 O O . PHE A 1 117 ? 2.821 -0.737 1.204 1.00 98.88 117 PHE A O 1
ATOM 925 N N . ASP A 1 118 ? 4.421 -1.256 2.715 1.00 98.62 118 ASP A N 1
ATOM 926 C CA . ASP A 1 118 ? 5.478 -0.403 2.176 1.00 98.62 118 ASP A CA 1
ATOM 927 C C . ASP A 1 118 ? 6.846 -0.955 2.607 1.00 98.62 118 ASP A C 1
ATOM 929 O O . ASP A 1 118 ? 6.947 -1.618 3.646 1.00 98.62 118 ASP A O 1
ATOM 933 N N . ASP A 1 119 ? 7.887 -0.725 1.815 1.00 98.00 119 ASP A N 1
ATOM 934 C CA . ASP A 1 119 ? 9.240 -1.224 2.079 1.00 98.00 119 ASP A CA 1
ATOM 935 C C . ASP A 1 119 ? 10.155 -0.189 2.753 1.00 98.00 119 ASP A C 1
ATOM 937 O O . ASP A 1 119 ? 11.255 -0.528 3.192 1.00 98.00 119 ASP A O 1
ATOM 941 N N . SER A 1 120 ? 9.701 1.063 2.845 1.00 95.75 120 SER A N 1
ATOM 942 C CA . SER A 1 120 ? 10.531 2.216 3.200 1.00 95.75 120 SER A CA 1
ATOM 943 C C . SER A 1 120 ? 10.126 2.884 4.520 1.00 95.75 120 SER A C 1
ATOM 945 O O . SER A 1 120 ? 10.670 3.930 4.877 1.00 95.75 120 SER A O 1
ATOM 947 N N . LEU A 1 121 ? 9.181 2.296 5.260 1.00 94.19 121 LEU A N 1
ATOM 948 C CA . LEU A 1 121 ? 8.674 2.851 6.518 1.00 94.19 121 LEU A CA 1
ATOM 949 C C . LEU A 1 121 ? 9.556 2.493 7.711 1.00 94.19 121 LEU A C 1
ATOM 951 O O . LEU A 1 121 ? 10.016 1.362 7.852 1.00 94.19 121 LEU A O 1
ATOM 955 N N . GLY A 1 122 ? 9.714 3.445 8.627 1.00 93.06 122 GLY A N 1
ATOM 956 C CA . GLY A 1 122 ? 10.499 3.270 9.840 1.00 93.06 122 GLY A CA 1
ATOM 957 C C . GLY A 1 122 ? 9.893 3.924 11.086 1.00 93.06 122 GLY A C 1
ATOM 958 O O . GLY A 1 122 ? 8.733 4.347 11.106 1.00 93.06 122 GLY A O 1
ATOM 959 N N . PRO A 1 123 ? 10.685 4.025 12.170 1.00 95.62 123 PRO A N 1
ATOM 960 C CA . PRO A 1 123 ? 10.223 4.581 13.443 1.00 95.62 123 PRO A CA 1
ATOM 961 C C . PRO A 1 123 ? 9.710 6.023 13.350 1.00 95.62 123 PRO A C 1
ATOM 963 O O . PRO A 1 123 ? 8.774 6.380 14.063 1.00 95.62 123 PRO A O 1
ATOM 966 N N . CYS A 1 124 ? 10.295 6.844 12.470 1.00 95.88 124 CYS A N 1
ATOM 967 C CA . CYS A 1 124 ? 9.874 8.235 12.290 1.00 95.88 124 CYS A CA 1
ATOM 968 C C . CYS A 1 124 ? 8.481 8.323 11.652 1.00 95.88 124 CYS A C 1
ATOM 970 O O . CYS A 1 124 ? 7.670 9.135 12.088 1.00 95.88 124 CYS A O 1
ATOM 972 N N . ASP A 1 125 ? 8.168 7.444 10.695 1.00 96.12 125 ASP A N 1
ATOM 973 C CA . ASP A 1 125 ? 6.838 7.358 10.082 1.00 96.12 125 ASP A CA 1
ATOM 974 C C . ASP A 1 125 ? 5.779 6.950 11.093 1.00 96.12 125 ASP A C 1
ATOM 976 O O . ASP A 1 125 ? 4.722 7.570 11.195 1.00 96.12 125 ASP A O 1
ATOM 980 N N . TRP A 1 126 ? 6.091 5.923 11.885 1.00 97.06 126 TRP A N 1
ATOM 981 C CA . TRP A 1 126 ? 5.193 5.451 12.929 1.00 97.06 126 TRP A CA 1
ATOM 982 C C . TRP A 1 126 ? 4.908 6.545 13.961 1.00 97.06 126 TRP A C 1
ATOM 984 O O . TRP A 1 126 ? 3.752 6.760 14.325 1.00 97.06 126 TRP A O 1
ATOM 994 N N . GLN A 1 127 ? 5.946 7.258 14.412 1.00 96.75 127 GLN A N 1
ATOM 995 C CA . GLN A 1 127 ? 5.793 8.338 15.383 1.00 96.75 127 GLN A CA 1
ATOM 996 C C . GLN A 1 127 ? 4.995 9.509 14.797 1.00 96.75 127 GLN A C 1
ATOM 998 O O . GLN A 1 127 ? 4.082 10.005 15.453 1.00 96.75 127 GLN A O 1
ATOM 1003 N N . TYR A 1 128 ? 5.280 9.896 13.549 1.00 95.56 128 TYR A N 1
ATOM 1004 C CA . TYR A 1 128 ? 4.536 10.944 12.855 1.00 95.56 128 TYR A CA 1
ATOM 1005 C C . TYR A 1 128 ? 3.043 10.607 12.766 1.00 95.56 128 TYR A C 1
ATOM 1007 O O . TYR A 1 128 ? 2.208 11.420 13.152 1.00 95.56 128 TYR A O 1
ATOM 1015 N N . LEU A 1 129 ? 2.702 9.399 12.303 1.00 96.12 129 LEU A N 1
ATOM 1016 C CA . LEU A 1 129 ? 1.312 8.960 12.164 1.00 96.12 129 LEU A CA 1
ATOM 1017 C C . LEU A 1 129 ? 0.598 8.891 13.512 1.00 96.12 129 LEU A C 1
ATOM 1019 O O . LEU A 1 129 ? -0.543 9.323 13.617 1.00 96.12 129 LEU A O 1
ATOM 1023 N N . LYS A 1 130 ? 1.273 8.399 14.554 1.00 96.38 130 LYS A N 1
ATOM 1024 C CA . LYS A 1 130 ? 0.709 8.333 15.904 1.00 96.38 130 LYS A CA 1
ATOM 1025 C C . LYS A 1 130 ? 0.353 9.704 16.471 1.00 96.38 130 LYS A C 1
ATOM 1027 O O . LYS A 1 130 ? -0.667 9.827 17.144 1.00 96.38 130 LYS A O 1
ATOM 1032 N N . ASP A 1 131 ? 1.196 10.701 16.236 1.00 95.31 131 ASP A N 1
ATOM 1033 C CA . ASP A 1 131 ? 0.9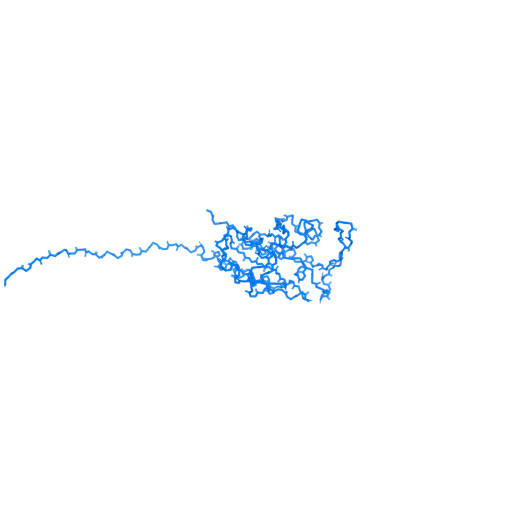96 12.042 16.785 1.00 95.31 131 ASP A CA 1
ATOM 1034 C C . ASP A 1 131 ? 0.068 12.902 15.907 1.00 95.31 131 ASP A C 1
ATOM 1036 O O . ASP A 1 131 ? -0.351 13.987 16.319 1.00 95.31 131 ASP A O 1
ATOM 1040 N N . HIS A 1 132 ? -0.265 12.441 14.697 1.00 94.06 132 HIS A N 1
ATOM 1041 C CA . HIS A 1 132 ? -1.076 13.201 13.757 1.00 94.06 132 HIS A CA 1
ATOM 1042 C C . HIS A 1 132 ? -2.574 13.146 14.125 1.00 94.06 132 HIS A C 1
ATOM 1044 O O . HIS A 1 132 ? -3.170 12.070 14.149 1.00 94.06 132 HIS A O 1
ATOM 1050 N N . PRO A 1 133 ? -3.249 14.293 14.333 1.00 91.81 133 PRO A N 1
ATOM 1051 C CA . PRO A 1 133 ? -4.611 14.325 14.879 1.00 91.81 133 PRO A CA 1
ATOM 1052 C C . PRO A 1 133 ? -5.681 13.747 13.941 1.00 91.81 133 PRO A C 1
ATOM 1054 O O . PRO A 1 133 ? -6.745 13.343 14.400 1.00 91.81 133 PRO A O 1
ATOM 1057 N N . ALA A 1 134 ? -5.418 13.728 12.631 1.00 88.44 134 ALA A N 1
ATOM 1058 C CA . ALA A 1 134 ? -6.325 13.159 11.632 1.00 88.44 134 ALA A CA 1
ATOM 1059 C C . ALA A 1 134 ? -6.072 11.665 11.359 1.00 88.44 134 ALA A C 1
ATOM 1061 O O . ALA A 1 134 ? -6.735 11.085 10.505 1.00 88.44 134 ALA A O 1
ATOM 1062 N N . VAL A 1 135 ? -5.112 11.035 12.041 1.00 94.81 135 VAL A N 1
ATOM 1063 C CA . VAL A 1 135 ? -4.796 9.619 11.845 1.00 94.81 135 VAL A CA 1
ATOM 1064 C C . VAL A 1 135 ? -5.553 8.779 12.870 1.00 94.81 135 VAL A C 1
ATOM 1066 O O . VAL A 1 135 ? -5.444 8.982 14.076 1.00 94.81 135 VAL A O 1
ATOM 1069 N N . GLY A 1 136 ? -6.358 7.839 12.367 1.00 90.75 136 GLY A N 1
ATOM 1070 C CA . GLY A 1 136 ? -6.987 6.809 13.190 1.00 90.75 136 GLY A CA 1
ATOM 1071 C C . GLY A 1 136 ? -6.000 5.701 13.556 1.00 90.75 136 GLY A C 1
ATOM 1072 O O . GLY A 1 136 ? -4.808 5.784 13.277 1.00 90.75 136 GLY A O 1
ATOM 1073 N N . ASP A 1 137 ? -6.495 4.615 14.144 1.00 95.50 137 ASP A N 1
ATOM 1074 C CA . ASP A 1 137 ? -5.642 3.454 14.406 1.00 95.50 137 ASP A CA 1
ATOM 1075 C C . ASP A 1 137 ? -5.030 2.912 13.111 1.00 95.50 137 ASP A C 1
ATOM 1077 O O . ASP A 1 137 ? -5.712 2.787 12.091 1.00 95.50 137 ASP A O 1
ATOM 1081 N N . PHE A 1 138 ? -3.768 2.504 13.169 1.00 97.94 138 PHE A N 1
ATOM 1082 C CA . PHE A 1 138 ? -3.057 2.041 11.989 1.00 97.94 138 PHE A CA 1
ATOM 1083 C C . PHE A 1 138 ? -2.156 0.843 12.270 1.00 97.94 138 PHE A C 1
ATOM 1085 O O . PHE A 1 138 ? -1.737 0.582 13.401 1.00 97.94 138 PHE A O 1
ATOM 1092 N N . LEU A 1 139 ? -1.839 0.123 11.200 1.00 98.44 139 LEU A N 1
ATOM 1093 C CA . LEU A 1 139 ? -0.819 -0.910 11.169 1.00 98.44 139 LEU A CA 1
ATOM 1094 C C . LEU A 1 139 ? 0.114 -0.655 9.986 1.00 98.44 139 LEU A C 1
ATOM 1096 O O . LEU A 1 139 ? -0.303 -0.729 8.831 1.00 98.44 139 LEU A O 1
ATOM 1100 N N . LEU A 1 140 ? 1.393 -0.433 10.278 1.00 98.56 140 LEU A N 1
ATOM 1101 C CA . LEU A 1 140 ? 2.439 -0.445 9.258 1.00 98.56 140 LEU A CA 1
ATOM 1102 C C . LEU A 1 140 ? 2.951 -1.875 9.093 1.00 98.56 140 LEU A C 1
ATOM 1104 O O . LEU A 1 140 ? 3.307 -2.540 10.074 1.00 98.56 140 LEU A O 1
ATOM 1108 N N . VAL A 1 141 ? 2.960 -2.357 7.856 1.00 98.38 141 VAL A N 1
ATOM 1109 C CA . VAL A 1 141 ? 3.518 -3.654 7.484 1.00 98.38 141 VAL A CA 1
ATOM 1110 C C . VAL A 1 141 ? 4.738 -3.398 6.616 1.00 98.38 141 VAL A C 1
ATOM 1112 O O . VAL A 1 141 ? 4.620 -3.234 5.405 1.00 98.38 141 VAL A O 1
ATOM 1115 N N . GLU A 1 142 ? 5.899 -3.374 7.267 1.00 97.56 142 GLU A N 1
ATOM 1116 C CA . GLU A 1 142 ? 7.199 -3.300 6.603 1.00 97.56 142 GLU A CA 1
ATOM 1117 C C . GLU A 1 142 ? 7.412 -4.556 5.750 1.00 97.56 142 GLU A C 1
ATOM 1119 O O . GLU A 1 142 ? 7.300 -5.688 6.237 1.00 97.56 142 GLU A O 1
ATOM 1124 N N . VAL A 1 143 ? 7.687 -4.353 4.465 1.00 98.06 143 VAL A N 1
ATOM 1125 C CA . VAL A 1 143 ? 7.925 -5.421 3.495 1.00 98.06 143 VAL A CA 1
ATOM 1126 C C . VAL A 1 143 ? 9.390 -5.405 3.079 1.00 98.06 143 VAL A C 1
ATOM 1128 O O . VAL A 1 143 ? 9.873 -4.403 2.576 1.00 98.06 143 VAL A O 1
ATOM 1131 N N . ASP A 1 144 ? 10.106 -6.527 3.218 1.00 96.88 144 ASP A N 1
ATOM 1132 C CA . ASP A 1 144 ? 11.468 -6.617 2.672 1.00 96.88 144 ASP A CA 1
ATOM 1133 C C . ASP A 1 144 ? 11.412 -6.537 1.130 1.00 96.88 144 ASP A C 1
ATOM 1135 O O . ASP A 1 144 ? 10.855 -7.446 0.494 1.00 96.88 144 ASP A O 1
ATOM 1139 N N . PRO A 1 145 ? 12.045 -5.530 0.494 1.00 97.12 145 PRO A N 1
ATOM 1140 C CA . PRO A 1 145 ? 11.983 -5.344 -0.955 1.00 97.12 145 PRO A CA 1
ATOM 1141 C C . PRO A 1 145 ? 12.585 -6.506 -1.742 1.00 97.12 145 PRO A C 1
ATOM 1143 O O . PRO A 1 145 ? 12.360 -6.663 -2.944 1.00 97.12 145 PRO A O 1
ATOM 1146 N N . ARG A 1 146 ? 13.373 -7.361 -1.087 1.00 95.44 146 ARG A N 1
ATOM 1147 C CA . ARG A 1 146 ? 13.965 -8.555 -1.689 1.00 95.44 146 ARG A CA 1
ATOM 1148 C C . ARG A 1 146 ? 12.956 -9.671 -1.928 1.00 95.44 146 ARG A C 1
ATOM 1150 O O . ARG A 1 146 ? 13.190 -10.498 -2.814 1.00 95.44 146 ARG A O 1
ATOM 1157 N N . THR A 1 147 ? 11.910 -9.743 -1.111 1.00 95.19 147 THR A N 1
ATOM 1158 C CA . THR A 1 147 ? 10.907 -10.815 -1.135 1.00 95.19 147 THR A CA 1
ATOM 1159 C C . THR A 1 147 ? 9.553 -10.310 -1.619 1.00 95.19 147 THR A C 1
ATOM 1161 O O . THR A 1 147 ? 8.860 -11.054 -2.317 1.00 95.19 147 THR A O 1
ATOM 1164 N N . GLY A 1 148 ? 9.2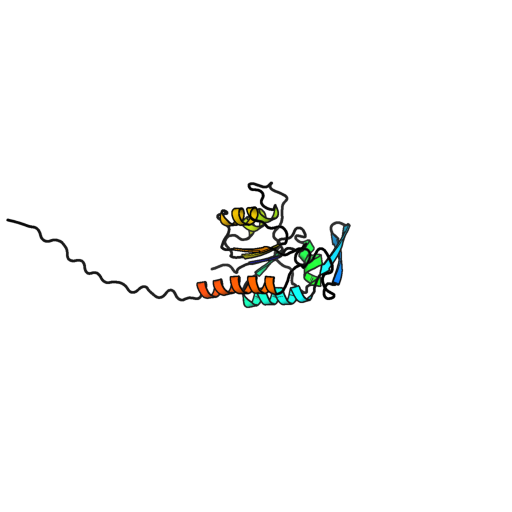22 -9.050 -1.333 1.00 97.62 148 GLY A N 1
ATOM 1165 C CA . GLY A 1 148 ? 7.939 -8.447 -1.663 1.00 97.62 148 GLY A CA 1
ATOM 1166 C C . GLY A 1 148 ? 6.807 -8.930 -0.761 1.00 97.62 148 GLY A C 1
ATOM 1167 O O . GLY A 1 148 ? 7.013 -9.558 0.280 1.00 97.62 148 GLY A O 1
ATOM 1168 N N . LEU A 1 149 ? 5.575 -8.624 -1.162 1.00 98.12 149 LEU A N 1
ATOM 1169 C CA . LEU A 1 149 ? 4.369 -8.986 -0.427 1.00 98.12 149 LEU A CA 1
ATOM 1170 C C . LEU A 1 149 ? 4.259 -10.510 -0.260 1.00 98.12 149 LEU A C 1
ATOM 1172 O O . LEU A 1 149 ? 4.375 -11.271 -1.223 1.00 98.12 149 LEU A O 1
ATOM 1176 N N . THR A 1 150 ? 3.996 -10.954 0.969 1.00 97.56 150 THR A N 1
ATOM 1177 C CA . THR A 1 150 ? 3.887 -12.372 1.326 1.00 97.56 150 THR A CA 1
ATOM 1178 C C . THR A 1 150 ? 2.535 -12.691 1.954 1.00 97.56 150 THR A C 1
ATOM 1180 O O . THR A 1 150 ? 1.797 -11.805 2.389 1.00 97.56 150 THR A O 1
ATOM 1183 N N . ASP A 1 151 ? 2.233 -13.983 2.071 1.00 97.88 151 ASP A N 1
ATOM 1184 C CA . ASP A 1 151 ? 1.024 -14.450 2.756 1.00 97.88 151 ASP A CA 1
ATOM 1185 C C . ASP A 1 151 ? 1.034 -14.126 4.252 1.00 97.88 151 ASP A C 1
ATOM 1187 O O . ASP A 1 151 ? -0.022 -13.871 4.824 1.00 97.88 151 ASP A O 1
ATOM 1191 N N . ALA A 1 152 ? 2.214 -14.035 4.872 1.00 98.44 152 ALA A N 1
ATOM 1192 C CA . ALA A 1 152 ? 2.340 -13.604 6.260 1.00 98.44 152 ALA A CA 1
ATOM 1193 C C . ALA A 1 152 ? 1.958 -12.124 6.436 1.00 98.44 152 ALA A C 1
ATOM 1195 O O . ALA A 1 152 ? 1.279 -11.775 7.401 1.00 98.44 152 ALA A O 1
ATOM 1196 N N . HIS A 1 153 ? 2.333 -11.259 5.485 1.00 98.69 153 HIS A N 1
ATOM 1197 C CA . HIS A 1 153 ? 1.935 -9.846 5.493 1.00 98.69 153 HIS A CA 1
ATOM 1198 C C . HIS A 1 153 ? 0.410 -9.707 5.382 1.00 98.69 153 HIS A C 1
ATOM 1200 O O . HIS A 1 153 ? -0.212 -8.994 6.170 1.00 98.69 153 HIS A O 1
ATOM 1206 N N . LEU A 1 154 ? -0.201 -10.442 4.448 1.00 98.81 154 LEU A N 1
ATOM 1207 C CA . LEU A 1 154 ? -1.651 -10.446 4.242 1.00 98.81 154 LEU A CA 1
ATOM 1208 C C . LEU A 1 154 ? -2.416 -11.012 5.448 1.00 98.81 154 LEU A C 1
ATOM 1210 O O . LEU A 1 154 ? -3.449 -10.460 5.822 1.00 98.81 154 LEU A O 1
ATOM 1214 N N . ALA A 1 155 ? -1.909 -12.077 6.076 1.00 98.56 155 ALA A N 1
ATOM 1215 C CA . ALA A 1 155 ? -2.494 -12.643 7.291 1.00 98.56 155 ALA A CA 1
ATOM 1216 C C . ALA A 1 155 ? -2.444 -11.644 8.456 1.00 98.56 155 ALA A C 1
ATOM 1218 O O . ALA A 1 155 ? -3.468 -11.374 9.075 1.00 98.56 155 ALA A O 1
ATOM 1219 N N . ARG A 1 156 ? -1.293 -10.997 8.681 1.00 98.56 156 ARG A N 1
ATOM 1220 C CA . ARG A 1 156 ? -1.144 -9.964 9.718 1.00 98.56 156 ARG A CA 1
ATOM 1221 C C . ARG A 1 156 ? -2.131 -8.807 9.525 1.00 98.56 156 ARG A C 1
ATOM 1223 O O . ARG A 1 156 ? -2.730 -8.344 10.493 1.00 98.56 156 ARG A O 1
ATOM 1230 N N . ALA A 1 157 ? -2.313 -8.353 8.285 1.00 98.62 157 ALA A N 1
ATOM 1231 C CA . ALA A 1 157 ? -3.284 -7.313 7.957 1.00 98.62 157 AL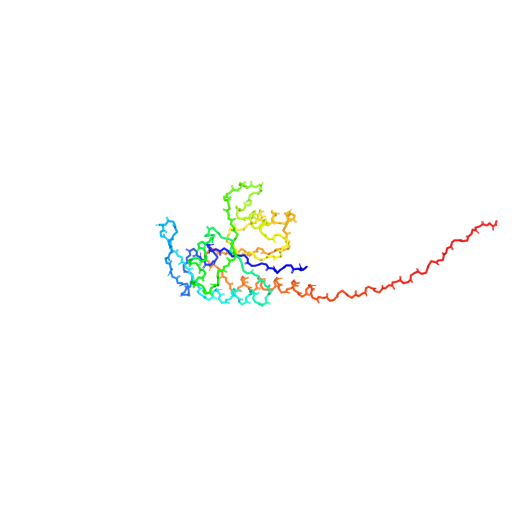A A CA 1
ATOM 1232 C C . ALA A 1 157 ? -4.726 -7.761 8.231 1.00 98.62 157 ALA A C 1
ATOM 1234 O O . ALA A 1 157 ? -5.507 -7.020 8.826 1.00 98.62 157 ALA A O 1
ATOM 1235 N N . ARG A 1 158 ? -5.068 -8.990 7.831 1.00 98.44 158 ARG A N 1
ATOM 1236 C CA . ARG A 1 158 ? -6.386 -9.592 8.057 1.00 98.44 158 ARG A CA 1
ATOM 1237 C C . ARG A 1 158 ? -6.724 -9.691 9.537 1.00 98.44 158 ARG A C 1
ATOM 1239 O O . ARG A 1 158 ? -7.824 -9.295 9.917 1.00 98.44 158 ARG A O 1
ATOM 1246 N N . ASP A 1 159 ? -5.800 -10.198 10.346 1.00 98.12 159 ASP A N 1
ATOM 1247 C CA . ASP A 1 159 ? -6.001 -10.382 11.784 1.00 98.12 159 ASP A CA 1
ATOM 1248 C C . ASP A 1 159 ? -6.243 -9.035 12.467 1.00 98.12 159 ASP A C 1
ATOM 1250 O O . ASP A 1 159 ? -7.207 -8.874 13.220 1.00 98.12 159 ASP A O 1
ATOM 1254 N N . TRP A 1 160 ? -5.422 -8.034 12.132 1.00 97.81 160 TRP A N 1
ATOM 1255 C CA . TRP A 1 160 ? -5.566 -6.688 12.675 1.00 97.81 160 TRP A CA 1
ATOM 1256 C C . TRP A 1 160 ? -6.898 -6.046 12.274 1.00 97.81 160 TRP A C 1
ATOM 1258 O O . TRP A 1 160 ? -7.617 -5.544 13.133 1.00 97.81 160 TRP A O 1
ATOM 1268 N N . LEU A 1 161 ? -7.277 -6.108 10.995 1.00 96.75 161 LEU A N 1
ATOM 1269 C CA . LEU A 1 161 ? -8.536 -5.535 10.511 1.00 96.75 161 LEU A CA 1
ATOM 1270 C C . LEU A 1 161 ? -9.772 -6.258 11.077 1.00 96.75 161 LEU A C 1
ATOM 1272 O O . LEU A 1 161 ? -10.764 -5.612 11.415 1.00 96.75 161 LEU A O 1
ATOM 1276 N N . SER A 1 162 ? -9.722 -7.585 11.213 1.00 93.69 162 SER A N 1
ATOM 1277 C CA . SER A 1 162 ? -10.854 -8.387 11.704 1.00 93.69 162 SER A CA 1
ATOM 1278 C C . SER A 1 162 ? -11.092 -8.179 13.199 1.00 93.69 162 SER A C 1
ATOM 1280 O O . SER A 1 162 ? -12.230 -7.949 13.603 1.00 93.69 162 SER A O 1
ATOM 1282 N N . GLY A 1 163 ? -10.027 -8.121 14.008 1.00 88.88 163 GLY A N 1
ATOM 1283 C CA . GLY A 1 163 ? -10.147 -7.839 15.443 1.00 88.88 163 GLY A CA 1
ATOM 1284 C C . GLY A 1 163 ? -10.826 -6.495 15.743 1.00 88.88 163 GLY A C 1
ATOM 1285 O O . GLY A 1 163 ? -11.505 -6.346 16.759 1.00 88.88 163 GLY A O 1
ATOM 1286 N N . ARG A 1 164 ? -10.718 -5.522 14.827 1.00 84.25 164 ARG A N 1
ATOM 1287 C CA . ARG A 1 164 ? -11.403 -4.222 14.929 1.00 84.25 164 ARG A CA 1
ATOM 1288 C C . ARG A 1 164 ? -12.891 -4.308 14.630 1.00 84.25 164 ARG A C 1
ATOM 1290 O O . ARG A 1 164 ? -13.684 -3.643 15.296 1.00 84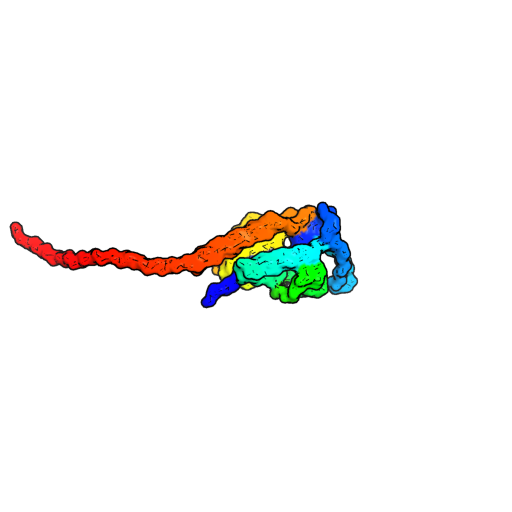.25 164 ARG A O 1
ATOM 1297 N N . ARG A 1 165 ? -13.279 -5.115 13.640 1.00 73.25 165 ARG A N 1
ATOM 1298 C CA . ARG A 1 165 ? -14.697 -5.353 13.332 1.00 73.25 165 ARG A CA 1
ATOM 1299 C C . ARG A 1 165 ? -15.394 -5.993 14.521 1.00 73.25 165 ARG A C 1
ATOM 1301 O O . ARG A 1 165 ? -16.465 -5.538 14.907 1.00 73.25 165 ARG A O 1
ATOM 1308 N N . ASP A 1 166 ? -14.752 -6.980 15.133 1.00 74.56 166 ASP A N 1
ATOM 1309 C CA . ASP A 1 166 ? -15.304 -7.687 16.287 1.00 74.56 166 ASP A CA 1
ATOM 1310 C C . ASP A 1 166 ? -15.436 -6.765 17.507 1.00 74.56 166 ASP A C 1
ATOM 1312 O O . ASP A 1 166 ? -16.434 -6.824 18.225 1.00 74.56 166 ASP A O 1
ATOM 1316 N N . ALA A 1 167 ? -14.478 -5.853 17.714 1.00 69.75 167 ALA A N 1
ATOM 1317 C CA . ALA A 1 167 ? -14.564 -4.831 18.757 1.00 69.75 167 ALA A CA 1
ATOM 1318 C C . ALA A 1 167 ? -15.708 -3.827 18.514 1.00 69.75 167 ALA A C 1
ATOM 1320 O O . ALA A 1 167 ? -16.388 -3.445 19.464 1.00 69.75 167 ALA A O 1
ATOM 1321 N N . GLY A 1 168 ? -15.950 -3.435 17.258 1.00 60.62 168 GLY A N 1
ATOM 1322 C CA . GLY A 1 168 ? -17.044 -2.533 16.877 1.00 60.62 168 GLY A CA 1
ATOM 1323 C C . GLY A 1 168 ? -18.436 -3.181 16.864 1.00 60.62 168 GLY A C 1
ATOM 1324 O O . GLY A 1 168 ? -19.435 -2.474 16.962 1.00 60.62 168 GLY A O 1
ATOM 1325 N N . LEU A 1 169 ? -18.514 -4.513 16.759 1.00 59.44 169 LEU A N 1
ATOM 1326 C CA . LEU A 1 169 ? -19.762 -5.290 16.756 1.00 59.44 169 LEU A CA 1
ATOM 1327 C C . LEU A 1 169 ? -20.192 -5.777 18.148 1.00 59.44 169 LEU A C 1
ATOM 1329 O O . LEU A 1 169 ? -21.282 -6.337 18.286 1.00 59.44 169 LEU A O 1
ATOM 1333 N N . ARG A 1 170 ? -19.376 -5.576 19.191 1.00 52.41 170 ARG A N 1
ATOM 1334 C CA . ARG A 1 170 ? -19.781 -5.884 20.570 1.00 52.41 170 ARG A CA 1
ATOM 1335 C C . ARG A 1 170 ? -20.933 -4.960 20.993 1.00 52.41 170 ARG A C 1
ATOM 1337 O O . ARG A 1 170 ? -20.745 -3.744 21.000 1.00 52.41 170 ARG A O 1
ATOM 1344 N N . PRO A 1 171 ? -22.106 -5.495 21.392 1.00 45.59 171 PRO A N 1
ATOM 1345 C CA . PRO A 1 171 ? -23.177 -4.669 21.933 1.00 45.59 171 PRO A CA 1
ATOM 1346 C C . PRO A 1 171 ? -22.682 -3.946 23.187 1.00 45.59 171 PRO A C 1
ATOM 1348 O O . PRO A 1 171 ? -22.123 -4.578 24.088 1.00 45.59 171 PRO A O 1
ATOM 1351 N N . LEU A 1 172 ? -22.914 -2.634 23.265 1.00 53.03 172 LEU A N 1
ATOM 1352 C CA . LEU A 1 172 ? -22.839 -1.904 24.527 1.00 53.03 172 LEU A CA 1
ATOM 1353 C C . LEU A 1 172 ? -23.923 -2.488 25.438 1.00 53.03 172 LEU A C 1
ATOM 1355 O O . LEU A 1 172 ? -25.104 -2.182 25.282 1.00 53.03 172 LEU A O 1
ATOM 1359 N N . LEU A 1 173 ? -23.542 -3.384 26.350 1.00 52.50 173 LEU A N 1
ATOM 1360 C CA . LEU A 1 173 ? -24.440 -3.812 27.415 1.00 52.50 173 LEU A CA 1
ATOM 1361 C C . LEU A 1 173 ? -24.851 -2.553 28.198 1.00 52.50 173 LEU A C 1
ATOM 1363 O O . LEU A 1 173 ? -23.963 -1.794 28.599 1.00 52.50 173 LEU A O 1
ATOM 1367 N N . PRO A 1 174 ? -26.152 -2.290 28.412 1.00 46.72 174 PRO A N 1
ATOM 1368 C CA . PRO A 1 174 ? -26.560 -1.185 29.262 1.00 46.72 174 PRO A CA 1
ATOM 1369 C C . PRO A 1 174 ? -25.998 -1.433 30.663 1.00 46.72 174 PRO A C 1
ATOM 1371 O O . PRO A 1 174 ? -26.231 -2.484 31.261 1.00 46.72 174 PRO A O 1
ATOM 1374 N N . GLY A 1 175 ? -25.199 -0.482 31.150 1.00 46.38 175 GLY A N 1
ATOM 1375 C CA . GLY A 1 175 ? -24.600 -0.551 32.475 1.00 46.38 175 GLY A CA 1
ATOM 1376 C C . GLY A 1 175 ? -25.687 -0.714 33.533 1.00 46.38 175 GLY A C 1
ATOM 1377 O O . GLY A 1 175 ? -26.652 0.051 33.554 1.00 46.38 175 GLY A O 1
ATOM 1378 N N . SER A 1 176 ? -25.535 -1.717 34.400 1.00 47.81 176 SER A N 1
ATOM 1379 C CA . SER A 1 176 ? -26.357 -1.865 35.598 1.00 47.81 176 SER A CA 1
ATOM 1380 C C . SER A 1 176 ? -26.315 -0.565 36.394 1.00 47.81 176 SER A C 1
ATOM 1382 O O . SER A 1 176 ? -25.277 -0.203 36.949 1.00 47.81 176 SER A O 1
ATOM 1384 N N . GLY A 1 177 ? -27.447 0.136 36.441 1.00 40.94 177 GLY A N 1
ATOM 1385 C CA . GLY A 1 177 ? -27.642 1.265 37.334 1.00 40.94 177 GLY A CA 1
ATOM 1386 C C . GLY A 1 177 ? -27.508 0.793 38.776 1.00 40.94 177 GLY A C 1
ATOM 1387 O O . GLY A 1 177 ? -28.339 0.031 39.268 1.00 40.94 177 GLY A O 1
ATOM 1388 N N . ALA A 1 178 ? -26.455 1.241 39.455 1.00 44.06 178 ALA A N 1
ATOM 1389 C CA . ALA A 1 178 ? -26.396 1.191 40.903 1.00 44.06 178 ALA A CA 1
ATOM 1390 C C . ALA A 1 178 ? -27.314 2.297 41.438 1.00 44.06 178 ALA A C 1
ATOM 1392 O O . ALA A 1 178 ? -27.000 3.483 41.368 1.00 44.06 178 ALA A O 1
ATOM 1393 N N . LEU A 1 179 ? -28.480 1.888 41.934 1.00 49.25 179 LEU A N 1
ATOM 1394 C CA . LEU A 1 179 ? -29.343 2.714 42.763 1.00 49.25 179 LEU A CA 1
ATOM 1395 C C . LEU A 1 179 ? -28.654 2.860 44.132 1.00 49.25 179 LEU A C 1
ATOM 1397 O O . LEU A 1 179 ? -28.736 1.964 44.968 1.00 49.25 179 LEU A O 1
ATOM 1401 N N . THR A 1 180 ? -27.952 3.964 44.371 1.00 45.41 180 THR A N 1
ATOM 1402 C CA . THR A 1 180 ? -27.638 4.403 45.738 1.00 45.41 180 THR A CA 1
ATOM 1403 C C . THR A 1 180 ? -28.613 5.502 46.108 1.00 45.41 180 THR A C 1
ATOM 1405 O O . THR A 1 180 ? -28.561 6.604 45.569 1.00 45.41 180 THR A O 1
ATOM 1408 N N . ALA A 1 181 ? -29.544 5.144 46.989 1.00 47.56 181 ALA A N 1
ATOM 1409 C CA . ALA A 1 181 ? -30.501 6.047 47.597 1.00 47.56 181 ALA A CA 1
ATOM 1410 C C . ALA A 1 181 ? -29.772 7.118 48.418 1.00 47.56 181 ALA A C 1
ATOM 1412 O O . ALA A 1 181 ? -28.934 6.805 49.265 1.00 47.56 181 ALA A O 1
ATOM 1413 N N . GLU A 1 182 ? -30.129 8.374 48.172 1.00 45.53 182 GLU A N 1
ATOM 1414 C CA . GLU A 1 182 ? -29.796 9.491 49.042 1.00 45.53 182 GLU A CA 1
ATOM 1415 C C . GLU A 1 182 ? -30.599 9.403 50.345 1.00 45.53 182 GLU A C 1
ATOM 1417 O O . GLU A 1 182 ? -31.827 9.305 50.329 1.00 45.53 182 GLU A O 1
ATOM 1422 N N . ALA A 1 183 ? -29.907 9.494 51.479 1.00 49.78 183 ALA A N 1
ATOM 1423 C CA . ALA A 1 183 ? -30.492 9.885 52.754 1.00 49.78 183 ALA A CA 1
ATOM 1424 C C . ALA A 1 183 ? -29.767 11.157 53.212 1.00 49.78 183 ALA A C 1
ATOM 1426 O O . ALA A 1 183 ? -28.572 11.130 53.508 1.00 49.78 183 ALA A O 1
ATOM 1427 N N . GLY A 1 184 ? -30.491 12.278 53.183 1.00 50.03 184 GLY A N 1
ATOM 1428 C CA . GLY A 1 184 ? -30.004 13.599 53.573 1.00 50.03 184 GLY A CA 1
ATOM 1429 C C . GLY A 1 184 ? -29.746 13.756 55.084 1.00 50.03 184 GLY A C 1
ATOM 1430 O O . GLY A 1 184 ? -30.037 12.854 55.871 1.00 50.03 184 GLY A O 1
ATOM 1431 N N . PRO A 1 185 ? -29.189 14.908 55.499 1.00 61.84 185 PRO A N 1
ATOM 1432 C CA . PRO A 1 185 ? -28.575 15.099 56.809 1.00 61.84 185 PRO A CA 1
ATOM 1433 C C . PRO A 1 185 ? -29.588 15.531 57.880 1.00 61.84 185 PRO A C 1
ATOM 1435 O O . PRO A 1 185 ? -30.466 16.354 57.627 1.00 61.84 185 PRO A O 1
ATOM 1438 N N . GLY A 1 186 ? -29.426 15.019 59.103 1.00 54.50 186 GLY A N 1
ATOM 1439 C CA . GLY A 1 186 ? -30.128 15.487 60.304 1.00 54.50 186 GLY A CA 1
ATOM 1440 C C . GLY A 1 186 ? -29.149 16.164 61.279 1.00 54.50 186 GLY A C 1
ATOM 1441 O O . GLY A 1 186 ? -28.056 15.630 61.475 1.00 54.50 186 GLY A O 1
ATOM 1442 N N . PRO A 1 187 ? -29.484 17.328 61.869 1.00 68.06 187 PRO A N 1
ATOM 1443 C CA . PRO A 1 187 ? -28.556 18.115 62.681 1.00 68.06 187 PRO A CA 1
ATOM 1444 C C . PRO A 1 187 ? -28.463 17.631 64.141 1.00 68.06 187 PRO A C 1
ATOM 1446 O O . PRO A 1 187 ? -29.428 17.115 64.700 1.00 68.06 187 PRO A O 1
ATOM 1449 N N . LEU A 1 188 ? -27.302 17.872 64.765 1.00 51.50 188 LEU A N 1
ATOM 1450 C CA . LEU A 1 188 ? -27.100 17.883 66.227 1.00 51.50 188 LEU A CA 1
ATOM 1451 C C . LEU A 1 188 ? -27.843 19.090 66.837 1.00 51.50 188 LEU A C 1
ATOM 1453 O O . LEU A 1 188 ? -27.840 20.156 66.212 1.00 51.50 188 LEU A O 1
ATOM 1457 N N . PRO A 1 189 ? -28.495 18.960 68.010 1.00 62.94 189 PRO A N 1
ATOM 1458 C CA . PRO A 1 189 ? -27.837 19.235 69.310 1.00 62.94 189 PRO A CA 1
ATOM 1459 C C . PRO A 1 189 ? -28.387 18.321 70.450 1.00 62.94 189 PRO A C 1
ATOM 1461 O O . PRO A 1 189 ? -29.285 17.525 70.198 1.00 62.94 189 PRO A O 1
ATOM 1464 N N . SER A 1 190 ? -27.920 18.286 71.706 1.00 58.09 190 SER A N 1
ATOM 1465 C CA . SER A 1 190 ? -27.106 19.156 72.575 1.00 58.09 190 SER A CA 1
ATOM 1466 C C . SER A 1 190 ? -26.160 18.318 73.437 1.00 58.09 190 SER A C 1
ATOM 1468 O O . SER A 1 190 ? -26.509 17.150 73.718 1.00 58.09 190 SER A O 1
#

Organism: NCBI:txid321316

pLDDT: mean 88.72, std 15.74, range [40.94, 98.88]